Protein AF-A0A9W9KCI8-F1 (afdb_monomer)

Radius of gyration: 22.95 Å; Cα contacts (8 Å, |Δi|>4): 566; chains: 1; bounding box: 47×44×73 Å

Secondary structure (DSSP, 8-state):
-------GGGTTTTTPPP-EETTTB-SSSPPHHHHTT--TT-TT---EEEEHHHHHHHTT-GGGHHHHH-TTS-----EEEEPTT--HHHHHHHHHHTT-S-HHHHHHHHHHGGGSS---------TTSS---PPPTT--SS-EEEEHHHH-TT--S---SEEEEEEE---S-HHHHHHHHHHHHGGGGSS-EEEEEEEHHHHHHHHHH------SSGGGTTTSSSEEEBS-HHHHHTT--TTEEEEEEEPPSSS-EEE--HHHHHHHHHHHTT---TTHHHHS-TTGGG-SEEEEEEEEE-SSTTS-EEEEEEEEEEE-SHHHHHHHHHTEEEEEEE-

Structure (mmCIF, N/CA/C/O backbone):
data_AF-A0A9W9KCI8-F1
#
_entry.id   AF-A0A9W9KCI8-F1
#
loop_
_atom_site.group_PDB
_atom_site.id
_atom_site.type_symbol
_atom_site.label_atom_id
_atom_site.label_alt_id
_atom_site.label_comp_id
_atom_site.label_asym_id
_atom_site.label_entity_id
_atom_site.label_seq_id
_atom_site.pdbx_PDB_ins_code
_atom_site.Cartn_x
_atom_site.Cartn_y
_atom_site.Cartn_z
_atom_site.occupancy
_atom_site.B_iso_or_equiv
_atom_site.auth_seq_id
_atom_site.auth_comp_id
_atom_site.auth_asym_id
_atom_site.auth_atom_id
_atom_site.pdbx_PDB_model_num
ATOM 1 N N . MET A 1 1 ? -3.280 19.318 -47.330 1.00 38.56 1 MET A N 1
ATOM 2 C CA . MET A 1 1 ? -2.264 19.213 -46.267 1.00 38.56 1 MET A CA 1
ATOM 3 C C . MET A 1 1 ? -2.046 17.737 -46.051 1.00 38.56 1 MET A C 1
ATOM 5 O O . MET A 1 1 ? -3.003 17.072 -45.684 1.00 38.56 1 MET A O 1
ATOM 9 N N . GLU A 1 2 ? -0.870 17.222 -46.401 1.00 36.34 2 GLU A N 1
ATOM 10 C CA . GLU A 1 2 ? -0.494 15.850 -46.055 1.00 36.34 2 GLU A CA 1
ATOM 11 C C . GLU A 1 2 ? -0.510 15.727 -44.533 1.00 36.34 2 GLU A C 1
ATOM 13 O O . GLU A 1 2 ? 0.107 16.528 -43.831 1.00 36.34 2 GLU A O 1
ATOM 18 N N . GLU A 1 3 ? -1.281 14.775 -44.021 1.00 44.91 3 GLU A N 1
ATOM 19 C CA . GLU A 1 3 ? -1.259 14.435 -42.609 1.00 44.91 3 GLU A CA 1
ATOM 20 C C . GLU A 1 3 ? 0.138 13.877 -42.314 1.00 44.91 3 GLU A C 1
ATOM 22 O O . GLU A 1 3 ? 0.497 12.799 -42.787 1.00 44.91 3 GLU A O 1
ATOM 27 N N . GLN A 1 4 ? 0.972 14.656 -41.624 1.00 55.78 4 GLN A N 1
ATOM 28 C CA . GLN A 1 4 ? 2.347 14.268 -41.334 1.00 55.78 4 GLN A CA 1
ATOM 29 C C . GLN A 1 4 ? 2.317 12.974 -40.509 1.00 55.78 4 GLN A C 1
ATOM 31 O O . GLN A 1 4 ? 1.847 12.960 -39.367 1.00 55.78 4 GLN A O 1
ATOM 36 N N . TYR A 1 5 ? 2.749 11.870 -41.119 1.00 68.06 5 TYR A N 1
ATOM 37 C CA . TYR A 1 5 ? 2.737 10.552 -40.497 1.00 68.06 5 TYR A CA 1
ATOM 38 C C . TYR A 1 5 ? 3.638 10.580 -39.256 1.00 68.06 5 TYR A C 1
ATOM 40 O O . TYR A 1 5 ? 4.851 10.752 -39.366 1.00 68.06 5 TYR A O 1
ATOM 48 N N . ARG A 1 6 ? 3.050 10.460 -38.059 1.00 82.31 6 ARG A N 1
ATOM 49 C CA . ARG A 1 6 ? 3.813 10.482 -36.805 1.00 82.31 6 ARG A CA 1
ATOM 50 C C . ARG A 1 6 ? 4.477 9.136 -36.595 1.00 82.31 6 ARG A C 1
ATOM 52 O O . ARG A 1 6 ? 3.817 8.140 -36.314 1.00 82.31 6 ARG A O 1
ATOM 59 N N . SER A 1 7 ? 5.792 9.132 -36.736 1.00 85.00 7 SER A N 1
ATOM 60 C CA . SER A 1 7 ? 6.641 7.958 -36.586 1.00 85.00 7 SER A CA 1
ATOM 61 C C . SER A 1 7 ? 7.716 8.227 -35.531 1.00 85.00 7 SER A C 1
ATOM 63 O O . SER A 1 7 ? 8.167 9.371 -35.417 1.00 85.00 7 SER A O 1
ATOM 65 N N . PRO A 1 8 ? 8.193 7.196 -34.804 1.00 86.31 8 PRO A N 1
ATOM 66 C CA . PRO A 1 8 ? 9.365 7.305 -33.933 1.00 86.31 8 PRO A CA 1
ATOM 67 C C . PRO A 1 8 ? 10.577 7.971 -34.603 1.00 86.31 8 PRO A C 1
ATOM 69 O O . PRO A 1 8 ? 11.336 8.679 -33.951 1.00 86.31 8 PRO A O 1
ATOM 72 N N . THR A 1 9 ? 10.731 7.802 -35.918 1.00 87.06 9 THR A N 1
ATOM 73 C CA . THR A 1 9 ? 11.824 8.392 -36.706 1.00 87.06 9 THR A CA 1
ATOM 74 C C . THR A 1 9 ? 11.761 9.916 -36.821 1.00 87.06 9 THR A C 1
ATOM 76 O O . THR A 1 9 ? 12.783 10.533 -37.089 1.00 87.06 9 THR A O 1
ATOM 79 N N . ASN A 1 10 ? 10.592 10.535 -36.618 1.00 88.81 10 ASN A N 1
ATOM 80 C CA . ASN A 1 10 ? 10.395 11.982 -36.773 1.00 88.81 10 ASN A CA 1
ATOM 81 C C . ASN A 1 10 ? 10.377 12.746 -35.439 1.00 88.81 10 ASN A C 1
ATOM 83 O O . ASN A 1 10 ? 10.186 13.959 -35.432 1.00 88.81 10 ASN A O 1
ATOM 87 N N . LEU A 1 11 ? 10.580 12.061 -34.308 1.00 89.38 11 LEU A N 1
ATOM 88 C CA . LEU A 1 11 ? 10.540 12.678 -32.978 1.00 89.38 11 LEU A CA 1
ATOM 89 C C . LEU A 1 11 ? 11.564 13.803 -32.820 1.00 89.38 11 LEU A C 1
ATOM 91 O O . LEU A 1 11 ? 11.207 14.898 -32.392 1.00 89.38 11 LEU A O 1
ATOM 95 N N . GLN A 1 12 ? 12.814 13.553 -33.217 1.00 87.69 12 GLN A N 1
ATOM 96 C CA . GLN A 1 12 ? 13.894 14.535 -33.082 1.00 87.69 12 GLN A CA 1
ATOM 97 C C . GLN A 1 12 ? 13.637 15.785 -33.930 1.00 87.69 12 GLN A C 1
ATOM 99 O O . GLN A 1 12 ? 13.844 16.900 -33.457 1.00 87.69 12 GLN A O 1
ATOM 104 N N . GLU A 1 13 ? 13.131 15.613 -35.155 1.00 88.06 13 GLU A N 1
ATOM 105 C CA . GLU A 1 13 ? 12.745 16.724 -36.038 1.00 88.06 13 GLU A CA 1
ATOM 106 C C . GLU A 1 13 ? 11.601 17.554 -35.439 1.00 88.06 13 GLU A C 1
ATOM 108 O O . GLU A 1 13 ? 11.555 18.770 -35.612 1.00 88.06 13 GLU A O 1
ATOM 113 N N . ALA A 1 14 ? 10.701 16.907 -34.696 1.00 86.75 14 ALA A N 1
ATOM 114 C CA . ALA A 1 14 ? 9.595 17.543 -33.991 1.00 86.75 14 ALA A CA 1
ATOM 115 C C . ALA A 1 14 ? 9.985 18.138 -32.619 1.00 86.75 14 ALA A C 1
ATOM 117 O O . ALA A 1 14 ? 9.120 18.682 -31.933 1.00 86.75 14 ALA A O 1
ATOM 118 N N . GLY A 1 15 ? 11.260 18.058 -32.218 1.00 89.38 15 GLY A N 1
ATOM 119 C CA . GLY A 1 15 ? 11.760 18.592 -30.946 1.00 89.38 15 GLY A CA 1
ATOM 120 C C . GLY A 1 15 ? 11.532 17.686 -29.731 1.00 89.38 15 GLY A C 1
ATOM 121 O O . GLY A 1 15 ? 11.677 18.147 -28.601 1.00 89.38 15 GLY A O 1
ATOM 122 N N . TYR A 1 16 ? 11.190 16.416 -29.948 1.00 91.00 16 TYR A N 1
ATOM 123 C CA . TYR A 1 16 ? 10.976 15.422 -28.897 1.00 91.00 16 TYR A CA 1
ATOM 124 C C . TYR A 1 16 ? 12.172 14.483 -28.751 1.00 91.00 16 TYR A C 1
ATOM 126 O O . TYR A 1 16 ? 12.933 14.239 -29.693 1.00 91.00 16 TYR A O 1
ATOM 134 N N . ALA A 1 17 ? 12.328 13.932 -27.549 1.00 90.69 17 ALA A N 1
ATOM 135 C CA . ALA A 1 17 ? 13.344 12.931 -27.282 1.00 90.69 17 ALA A CA 1
ATOM 136 C C . ALA A 1 17 ? 13.054 11.640 -28.073 1.00 90.69 17 ALA A C 1
ATOM 138 O O . ALA A 1 17 ? 11.893 11.295 -28.311 1.00 90.69 17 ALA A O 1
ATOM 139 N N . PRO A 1 18 ? 14.087 10.894 -28.493 1.00 91.19 18 PRO A N 1
ATOM 140 C CA . PRO A 1 18 ? 13.859 9.615 -29.136 1.00 91.19 18 PRO A CA 1
ATOM 141 C C . PRO A 1 18 ? 13.244 8.591 -28.183 1.00 91.19 18 PRO A C 1
ATOM 143 O O . PRO A 1 18 ? 13.423 8.644 -26.966 1.00 91.19 18 PRO A O 1
ATOM 146 N N . VAL A 1 19 ? 12.576 7.611 -28.777 1.00 89.56 19 VAL A N 1
ATOM 147 C CA . VAL A 1 19 ? 11.989 6.454 -28.098 1.00 89.56 19 VAL A CA 1
ATOM 148 C C . VAL A 1 19 ? 12.666 5.184 -28.602 1.00 89.56 19 VAL A C 1
ATOM 150 O O . VAL A 1 19 ? 13.115 5.126 -29.748 1.00 89.56 19 VAL A O 1
ATOM 153 N N . TRP A 1 20 ? 12.717 4.151 -27.769 1.00 88.75 20 TRP A N 1
ATOM 154 C CA . TRP A 1 20 ? 13.071 2.807 -28.206 1.00 88.75 20 TRP A CA 1
ATOM 155 C C . TRP A 1 20 ? 11.813 2.079 -28.679 1.00 88.75 20 TRP A C 1
ATOM 157 O O . TRP A 1 20 ? 10.747 2.170 -28.062 1.00 88.75 20 TRP A O 1
ATOM 167 N N . THR A 1 21 ? 11.945 1.325 -29.768 1.00 84.38 21 THR A N 1
ATOM 168 C CA . THR A 1 21 ? 10.929 0.367 -30.221 1.00 84.38 21 THR A CA 1
ATOM 169 C C . THR A 1 21 ? 11.587 -0.966 -30.551 1.00 84.38 21 THR A C 1
ATOM 171 O O . THR A 1 21 ? 12.731 -0.994 -30.999 1.00 84.38 21 THR A O 1
ATOM 174 N N . SER A 1 22 ? 10.853 -2.065 -30.416 1.00 76.44 22 SER A N 1
ATOM 175 C CA . SER A 1 22 ? 11.295 -3.404 -30.848 1.00 76.44 22 SER A CA 1
ATOM 176 C C . SER A 1 22 ? 11.740 -3.456 -32.319 1.00 76.44 22 SER A C 1
ATOM 178 O O . SER A 1 22 ? 12.660 -4.194 -32.661 1.00 76.44 22 SER A O 1
ATOM 180 N N . ARG A 1 23 ? 11.081 -2.683 -33.196 1.00 78.06 23 ARG A N 1
ATOM 181 C CA . ARG A 1 23 ? 11.276 -2.726 -34.653 1.00 78.06 23 ARG A CA 1
ATOM 182 C C . ARG A 1 23 ? 12.437 -1.866 -35.125 1.00 78.06 23 ARG A C 1
ATOM 184 O O . ARG A 1 23 ? 13.134 -2.248 -36.058 1.00 78.06 23 ARG A O 1
ATOM 191 N N . LEU A 1 24 ? 12.597 -0.683 -34.535 1.00 82.75 24 LEU A N 1
ATOM 192 C CA . LEU A 1 24 ? 13.573 0.316 -34.981 1.00 82.75 24 LEU A CA 1
ATOM 193 C C . LEU A 1 24 ? 14.767 0.443 -34.028 1.00 82.75 24 LEU A C 1
ATOM 195 O O . LEU A 1 24 ? 15.748 1.097 -34.369 1.00 82.75 24 LEU A O 1
ATOM 199 N N . GLY A 1 25 ? 14.693 -0.168 -32.843 1.00 84.75 25 GLY A N 1
ATOM 200 C CA . GLY A 1 25 ? 15.638 0.067 -31.759 1.00 84.75 25 GLY A CA 1
ATOM 201 C C . GLY A 1 25 ? 15.532 1.489 -31.205 1.00 84.75 25 GLY A C 1
ATOM 202 O O . GLY A 1 25 ? 14.511 2.163 -31.369 1.00 84.75 25 GLY A O 1
ATOM 203 N N . TYR A 1 26 ? 16.596 1.932 -30.534 1.00 86.88 26 TYR A N 1
ATOM 204 C CA . TYR A 1 26 ? 16.812 3.335 -30.180 1.00 86.88 26 TYR A CA 1
ATOM 205 C C . TYR A 1 26 ? 17.792 3.951 -31.183 1.00 86.88 26 TYR A C 1
ATOM 207 O O . TYR A 1 26 ? 18.770 3.287 -31.544 1.00 86.88 26 TYR A O 1
ATOM 215 N N . PRO A 1 27 ? 17.594 5.199 -31.630 1.00 84.19 27 PRO A N 1
ATOM 216 C CA . PRO A 1 27 ? 18.579 5.859 -32.472 1.00 84.19 27 PRO A CA 1
ATOM 217 C C . PRO A 1 27 ? 19.807 6.256 -31.637 1.00 84.19 27 PRO A C 1
ATOM 219 O O . PRO A 1 27 ? 19.768 7.210 -30.863 1.00 84.19 27 PRO A O 1
ATOM 222 N N . GLY A 1 28 ? 20.910 5.528 -31.820 1.00 85.25 28 GLY A N 1
ATOM 223 C CA . GLY A 1 28 ? 22.183 5.779 -31.138 1.00 85.25 28 GLY A CA 1
ATOM 224 C C . GLY A 1 28 ? 22.385 4.923 -29.886 1.00 85.25 28 GLY A C 1
ATOM 225 O O . GLY A 1 28 ? 21.889 3.801 -29.798 1.00 85.25 28 GLY A O 1
ATOM 226 N N . GLU A 1 29 ? 23.163 5.439 -28.934 1.00 85.88 29 GLU A N 1
ATOM 227 C CA . GLU A 1 29 ? 23.395 4.774 -27.649 1.00 85.88 29 GLU A CA 1
ATOM 228 C C . GLU A 1 29 ? 22.123 4.830 -26.798 1.00 85.88 29 GLU A C 1
ATOM 230 O O . GLU A 1 29 ? 21.542 5.900 -26.630 1.00 85.88 29 GLU A O 1
ATOM 235 N N . ILE A 1 30 ? 21.683 3.674 -26.290 1.00 84.25 30 ILE A N 1
ATOM 236 C CA . ILE A 1 30 ? 20.478 3.567 -25.464 1.00 84.25 30 ILE A CA 1
ATOM 237 C C . ILE A 1 30 ? 20.768 4.202 -24.095 1.00 84.25 30 ILE A C 1
ATOM 239 O O . ILE A 1 30 ? 21.631 3.695 -23.374 1.00 84.25 30 ILE A O 1
ATOM 243 N N . PRO A 1 31 ? 20.038 5.257 -23.698 1.00 84.69 31 PRO A N 1
ATOM 244 C CA . PRO A 1 31 ? 20.159 5.846 -22.372 1.00 84.69 31 PRO A CA 1
ATOM 245 C C . PRO A 1 31 ? 19.829 4.834 -21.268 1.00 84.69 31 PRO A C 1
ATOM 247 O O . PRO A 1 31 ? 18.929 4.013 -21.435 1.00 84.69 31 PRO A O 1
ATOM 250 N N . GLU A 1 32 ? 20.518 4.895 -20.123 1.00 77.50 32 GLU A N 1
ATOM 251 C CA . GLU A 1 32 ? 20.321 3.952 -19.003 1.00 77.50 32 GLU A CA 1
ATOM 252 C C . GLU A 1 32 ? 18.862 3.871 -18.518 1.00 77.50 32 GLU A C 1
ATOM 254 O O . GLU A 1 32 ? 18.370 2.793 -18.182 1.00 77.50 32 GLU A O 1
ATOM 259 N N . ASP A 1 33 ? 18.159 5.004 -18.507 1.00 72.12 33 ASP A N 1
ATOM 260 C CA . ASP A 1 33 ? 16.758 5.119 -18.098 1.00 72.12 33 ASP A CA 1
ATOM 261 C C . ASP A 1 33 ? 15.793 4.457 -19.083 1.00 72.12 33 ASP A C 1
ATOM 263 O O . ASP A 1 33 ? 14.733 4.016 -18.664 1.00 72.12 33 ASP A O 1
ATOM 267 N N . ILE A 1 34 ? 16.162 4.323 -20.357 1.00 79.75 34 ILE A N 1
ATOM 268 C CA . ILE A 1 34 ? 15.425 3.546 -21.362 1.00 79.75 34 ILE A CA 1
ATOM 269 C C . ILE A 1 34 ? 15.879 2.082 -21.344 1.00 79.75 34 ILE A C 1
ATOM 271 O O . ILE A 1 34 ? 15.047 1.177 -21.425 1.00 79.75 34 ILE A O 1
ATOM 2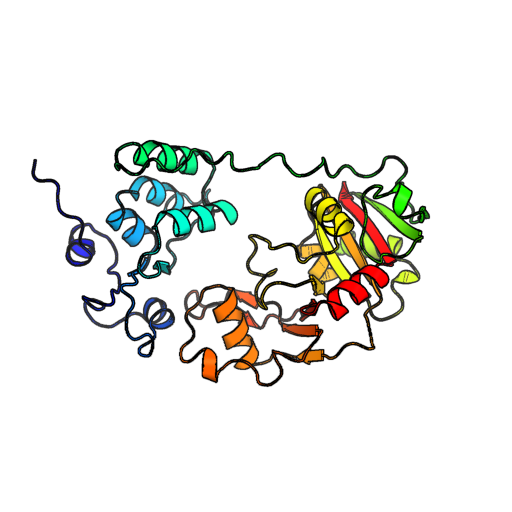75 N N . ALA A 1 35 ? 17.179 1.834 -21.166 1.00 78.81 35 ALA A N 1
ATOM 276 C CA . ALA A 1 35 ? 17.758 0.497 -21.056 1.00 78.81 35 ALA A CA 1
ATOM 277 C C . ALA A 1 35 ? 17.115 -0.313 -19.921 1.00 78.81 35 ALA A C 1
ATOM 279 O O . ALA A 1 35 ? 16.843 -1.498 -20.094 1.00 78.81 35 ALA A O 1
ATOM 280 N N . GLY A 1 36 ? 16.787 0.333 -18.795 1.00 71.19 36 GLY A N 1
ATOM 281 C CA . GLY A 1 36 ? 16.099 -0.295 -17.663 1.00 71.19 36 GLY A CA 1
ATOM 282 C C . GLY A 1 36 ? 14.704 -0.859 -17.975 1.00 71.19 36 GLY A C 1
ATOM 283 O O . GLY A 1 36 ? 14.200 -1.673 -17.199 1.00 71.19 36 GLY A O 1
ATOM 284 N N . PHE A 1 37 ? 14.101 -0.465 -19.102 1.00 71.56 37 PHE A N 1
ATOM 285 C CA . PHE A 1 37 ? 12.811 -0.953 -19.603 1.00 71.56 37 PHE A CA 1
ATOM 286 C C . PHE A 1 37 ? 12.953 -1.845 -20.844 1.00 71.56 37 PHE A C 1
ATOM 288 O O . PHE A 1 37 ? 11.955 -2.168 -21.482 1.00 71.56 37 PHE A O 1
ATOM 295 N N . ILE A 1 38 ? 14.165 -2.233 -21.237 1.00 75.88 38 ILE A N 1
ATOM 296 C CA . ILE A 1 38 ? 14.390 -3.118 -22.382 1.00 75.88 38 ILE A CA 1
ATOM 297 C C . ILE A 1 38 ? 14.846 -4.471 -21.851 1.00 75.88 38 ILE A C 1
ATOM 299 O O . ILE A 1 38 ? 15.807 -4.554 -21.094 1.00 75.88 38 ILE A O 1
ATOM 303 N N . CYS A 1 39 ? 14.173 -5.546 -22.269 1.00 66.31 39 CYS A N 1
ATOM 304 C CA . CYS A 1 39 ? 14.629 -6.903 -22.004 1.00 66.31 39 CYS A CA 1
ATOM 305 C C . CYS A 1 39 ? 14.848 -7.653 -23.317 1.00 66.31 39 CYS A C 1
ATOM 307 O O . CYS A 1 39 ? 13.883 -7.804 -24.069 1.00 66.31 39 CYS A O 1
ATOM 309 N N . PRO A 1 40 ? 16.067 -8.160 -23.566 1.00 60.97 40 PRO A N 1
ATOM 310 C CA . PRO A 1 40 ? 16.376 -8.955 -24.752 1.00 60.97 40 PRO A CA 1
ATOM 311 C C . PRO A 1 40 ? 15.549 -10.244 -24.857 1.00 60.97 40 PRO A C 1
ATOM 313 O O . PRO A 1 40 ? 15.235 -10.671 -25.963 1.00 60.97 40 PRO A O 1
ATOM 316 N N . ASP A 1 41 ? 15.171 -10.833 -23.718 1.00 57.00 41 ASP A N 1
ATOM 317 C CA . ASP A 1 41 ? 14.550 -12.166 -23.649 1.00 57.00 41 ASP A CA 1
ATOM 318 C C . ASP A 1 41 ? 13.044 -12.171 -23.954 1.00 57.00 41 ASP A C 1
ATOM 320 O O . ASP A 1 41 ? 12.428 -13.232 -24.059 1.00 57.00 41 ASP A O 1
ATOM 324 N N . VAL A 1 42 ? 12.420 -10.996 -24.102 1.00 56.22 42 VAL A N 1
ATOM 325 C CA . VAL A 1 42 ? 11.015 -10.898 -24.519 1.00 56.22 42 VAL A CA 1
ATOM 326 C C . VAL A 1 42 ? 10.971 -11.008 -26.040 1.00 56.22 42 VAL A C 1
ATOM 328 O O . VAL A 1 42 ? 10.754 -10.034 -26.762 1.00 56.22 42 VAL A O 1
ATOM 331 N N . GLU A 1 43 ? 11.211 -12.219 -26.541 1.00 51.38 43 GLU A N 1
ATOM 332 C CA . GLU A 1 43 ? 10.934 -12.553 -27.930 1.00 51.38 43 GLU A CA 1
ATOM 333 C C . GLU A 1 43 ? 9.440 -12.306 -28.193 1.00 51.38 43 GLU A C 1
ATOM 335 O O . GLU A 1 43 ? 8.589 -13.045 -27.700 1.00 51.38 43 GLU A O 1
ATOM 340 N N . LYS A 1 44 ? 9.143 -11.309 -29.040 1.00 52.06 44 LYS A N 1
ATOM 341 C CA . LYS A 1 44 ? 7.830 -11.024 -29.664 1.00 52.06 44 LYS A CA 1
ATOM 342 C C . LYS A 1 44 ? 6.888 -10.094 -28.890 1.00 52.06 44 LYS A C 1
ATOM 344 O O . LYS A 1 44 ? 5.753 -10.459 -28.597 1.00 52.06 44 LYS A O 1
ATOM 349 N N . GLY A 1 45 ? 7.316 -8.854 -28.666 1.00 54.09 45 GLY A N 1
ATOM 350 C CA . GLY A 1 45 ? 6.370 -7.761 -28.438 1.00 54.09 45 GLY A CA 1
ATOM 351 C C . GLY A 1 45 ? 6.830 -6.453 -29.075 1.00 54.09 45 GLY A C 1
ATOM 352 O O . GLY A 1 45 ? 7.934 -5.994 -28.789 1.00 54.09 45 GLY A O 1
ATOM 353 N N . ASP A 1 46 ? 5.984 -5.825 -29.890 1.00 56.91 46 ASP A N 1
ATOM 354 C CA . ASP A 1 46 ? 6.132 -4.437 -30.327 1.00 56.91 46 ASP A CA 1
ATOM 355 C C . ASP A 1 46 ? 5.773 -3.421 -29.234 1.00 56.91 46 ASP A C 1
ATOM 357 O O . ASP A 1 46 ? 4.738 -2.764 -29.278 1.00 56.91 46 ASP A O 1
ATOM 361 N N . TYR A 1 47 ? 6.642 -3.275 -28.231 1.00 74.88 47 TYR A N 1
ATOM 362 C CA . TYR A 1 47 ? 6.466 -2.271 -27.177 1.00 74.88 47 TYR A CA 1
ATOM 363 C C . TYR A 1 47 ? 7.261 -0.982 -27.451 1.00 74.88 47 TYR A C 1
ATOM 365 O O . TYR A 1 47 ? 8.331 -0.991 -28.066 1.00 74.88 47 TYR A O 1
ATOM 373 N N . LEU A 1 48 ? 6.704 0.141 -26.992 1.00 83.75 48 LEU A N 1
ATOM 374 C CA . LEU A 1 48 ? 7.260 1.492 -27.118 1.00 83.75 48 LEU A CA 1
ATOM 375 C C . LEU A 1 48 ? 7.788 1.942 -25.754 1.00 83.75 48 LEU A C 1
ATOM 377 O O . LEU A 1 48 ? 7.051 1.867 -24.771 1.00 83.75 48 LEU A O 1
ATOM 381 N N . VAL A 1 49 ? 9.028 2.428 -25.695 1.00 86.56 49 VAL A N 1
ATOM 382 C CA . VAL A 1 49 ? 9.648 2.942 -24.463 1.00 86.56 49 VAL A CA 1
ATOM 383 C C . VAL A 1 49 ? 10.207 4.336 -24.702 1.00 86.56 49 VAL A C 1
ATOM 385 O O . VAL A 1 49 ? 11.026 4.529 -25.597 1.00 86.56 49 VAL A O 1
ATOM 388 N N . GLY A 1 50 ? 9.830 5.302 -23.875 1.00 88.44 50 GLY A N 1
ATOM 389 C CA . GLY A 1 50 ? 10.476 6.610 -23.868 1.00 88.44 50 GLY A CA 1
ATOM 390 C C . GLY A 1 50 ? 9.731 7.643 -23.031 1.00 88.44 50 GLY A C 1
ATOM 391 O O . GLY A 1 50 ? 8.777 7.287 -22.338 1.00 88.44 50 GLY A O 1
ATOM 392 N N . PRO A 1 51 ? 10.168 8.911 -23.063 1.00 90.19 51 PRO A N 1
ATOM 393 C CA . PRO A 1 51 ? 9.563 9.977 -22.268 1.00 90.19 51 PRO A CA 1
ATOM 394 C C . PRO A 1 51 ? 8.088 10.197 -22.615 1.00 90.19 51 PRO A C 1
ATOM 396 O O . PRO A 1 51 ? 7.699 10.102 -23.787 1.00 90.19 51 PRO A O 1
ATOM 399 N N . LEU A 1 52 ? 7.271 10.519 -21.608 1.00 89.94 52 LEU A N 1
ATOM 400 C CA . LEU A 1 52 ? 5.839 10.786 -21.771 1.00 89.94 52 LEU A CA 1
ATOM 401 C C . LEU A 1 52 ? 5.554 11.814 -22.863 1.00 89.94 52 LEU A C 1
ATOM 403 O O . LEU A 1 52 ? 4.663 11.591 -23.680 1.00 89.94 52 LEU A O 1
ATOM 407 N N . SER A 1 53 ? 6.334 12.891 -22.932 1.00 91.44 53 SER A N 1
ATOM 408 C CA . SER A 1 53 ? 6.175 13.944 -23.938 1.00 91.44 53 SER A CA 1
ATOM 409 C C . SER A 1 53 ? 6.248 13.409 -25.371 1.00 91.44 53 SER A C 1
ATOM 411 O O . SER A 1 53 ? 5.453 13.775 -26.243 1.00 91.44 53 SER A O 1
ATOM 413 N N . SER A 1 54 ? 7.174 12.478 -25.593 1.00 91.88 54 SER A N 1
ATOM 414 C CA . SER A 1 54 ? 7.443 11.841 -26.882 1.00 91.88 54 SER A CA 1
ATOM 415 C C . SER A 1 54 ? 6.360 10.815 -27.220 1.00 91.88 54 SER A C 1
ATOM 417 O O . SER A 1 54 ? 5.898 10.732 -28.360 1.00 91.88 54 SER A O 1
ATOM 419 N N . ILE A 1 55 ? 5.879 10.081 -26.212 1.00 89.69 55 ILE A N 1
ATOM 420 C CA . ILE A 1 55 ? 4.742 9.163 -26.340 1.00 89.69 55 ILE A CA 1
ATOM 421 C C . ILE A 1 55 ? 3.454 9.929 -26.675 1.00 89.69 55 ILE A C 1
ATOM 423 O O . ILE A 1 55 ? 2.752 9.554 -27.615 1.00 89.69 55 ILE A O 1
ATOM 427 N N . PHE A 1 56 ? 3.144 11.013 -25.961 1.00 89.56 56 PHE A N 1
ATOM 428 C CA . PHE A 1 56 ? 1.963 11.837 -26.218 1.00 89.56 56 PHE A CA 1
ATOM 429 C C . PHE A 1 56 ? 1.997 12.447 -27.616 1.00 89.56 56 PHE A C 1
ATOM 431 O O . PHE A 1 56 ? 0.978 12.434 -28.310 1.00 89.56 56 PHE A O 1
ATOM 438 N N . TRP A 1 57 ? 3.168 12.878 -28.090 1.00 89.56 57 TRP A N 1
ATOM 439 C CA . TRP A 1 57 ? 3.321 13.305 -29.477 1.00 89.56 57 TRP A CA 1
ATOM 440 C C . TRP A 1 57 ? 3.031 12.177 -30.470 1.00 89.56 57 TRP A C 1
ATOM 442 O O . TRP A 1 57 ? 2.219 12.357 -31.377 1.00 89.56 57 TRP A O 1
ATOM 452 N N . LEU A 1 58 ? 3.595 10.981 -30.285 1.00 87.19 58 LEU A N 1
ATOM 453 C CA . LEU A 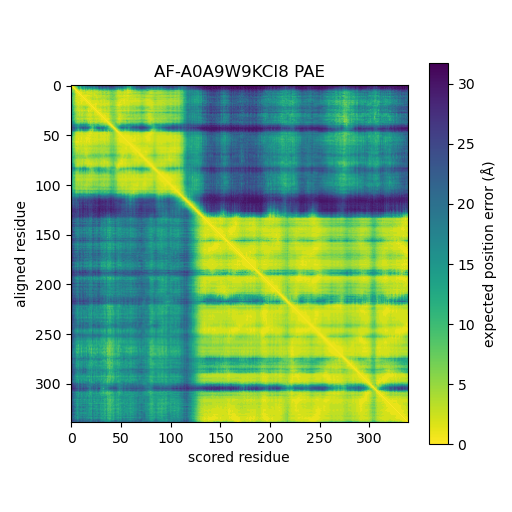1 58 ? 3.305 9.842 -31.170 1.00 87.19 58 LEU A CA 1
ATOM 454 C C . LEU A 1 58 ? 1.814 9.477 -31.201 1.00 87.19 58 LEU A C 1
ATOM 456 O O . LEU A 1 58 ? 1.321 8.993 -32.219 1.00 87.19 58 LEU A O 1
ATOM 460 N N . LYS A 1 59 ? 1.089 9.725 -30.106 1.00 84.94 59 LYS A N 1
ATOM 461 C CA . LYS A 1 59 ? -0.334 9.393 -29.953 1.00 84.94 59 LYS A CA 1
ATOM 462 C C . LYS A 1 59 ? -1.299 10.543 -30.248 1.00 84.94 59 LYS A C 1
ATOM 464 O O . LYS A 1 59 ? -2.493 10.377 -30.029 1.00 84.94 59 LYS A O 1
ATOM 469 N N . LYS A 1 60 ? -0.823 11.672 -30.788 1.00 84.75 60 LYS A N 1
ATOM 470 C CA . LYS A 1 60 ? -1.664 12.854 -31.083 1.00 84.75 60 LYS A CA 1
ATOM 471 C C . LYS A 1 60 ? -2.351 13.448 -29.843 1.00 84.75 60 LYS A C 1
ATOM 473 O O . LYS A 1 60 ? -3.472 13.942 -29.922 1.00 84.75 60 LYS A O 1
ATOM 478 N N . ALA A 1 61 ? -1.664 13.403 -28.702 1.00 84.69 61 ALA A N 1
ATOM 479 C CA . ALA A 1 61 ? -2.151 13.844 -27.398 1.00 84.69 61 ALA A CA 1
ATOM 480 C C . ALA A 1 61 ? -1.269 14.935 -26.751 1.00 84.69 61 ALA A C 1
ATOM 482 O O . ALA A 1 61 ? -1.185 15.020 -25.530 1.00 84.69 61 ALA A O 1
ATOM 483 N N . GLU A 1 62 ? -0.618 15.802 -27.534 1.00 87.94 62 GLU A N 1
ATOM 484 C CA . GLU A 1 62 ? 0.336 16.814 -27.031 1.00 87.94 62 GLU A CA 1
ATOM 485 C C . GLU A 1 62 ? -0.266 17.817 -26.052 1.00 87.94 62 GLU A C 1
ATOM 487 O O . GLU A 1 62 ? 0.465 18.450 -25.300 1.00 87.94 62 GLU A O 1
ATOM 492 N N . PHE A 1 63 ? -1.588 17.972 -26.025 1.00 86.12 63 PHE A N 1
ATOM 493 C CA . PHE A 1 63 ? -2.240 18.797 -25.010 1.00 86.12 63 PHE A CA 1
ATOM 494 C C . PHE A 1 63 ? -1.976 18.284 -23.582 1.00 86.12 63 PHE A C 1
ATOM 496 O O . PHE A 1 63 ? -2.133 19.040 -22.629 1.00 86.12 63 PHE A O 1
ATOM 503 N N . LEU A 1 64 ? -1.564 17.021 -23.415 1.00 88.81 64 LEU A N 1
ATOM 504 C CA . LEU A 1 64 ? -1.088 16.486 -22.139 1.00 88.81 64 LEU A CA 1
ATOM 505 C C . LEU A 1 64 ? 0.329 16.949 -21.786 1.00 88.81 64 LEU A C 1
ATOM 507 O O . LEU A 1 64 ? 0.671 16.959 -20.609 1.00 88.81 64 LEU A O 1
ATOM 511 N N . ASN A 1 65 ? 1.126 17.419 -22.750 1.00 89.38 65 ASN A N 1
ATOM 512 C CA . ASN A 1 65 ? 2.440 18.009 -22.469 1.00 89.38 65 ASN A CA 1
ATOM 513 C C . ASN A 1 65 ? 2.313 19.300 -21.647 1.00 89.38 65 ASN A C 1
ATOM 515 O O . ASN A 1 65 ? 3.237 19.653 -20.923 1.00 89.38 65 ASN A O 1
ATOM 519 N N . GLU A 1 66 ? 1.158 19.975 -21.682 1.00 88.31 66 GLU A N 1
ATOM 520 C CA . GLU A 1 66 ? 0.866 21.102 -20.785 1.00 88.31 66 GLU A CA 1
ATOM 521 C C . GLU A 1 66 ? 0.977 20.696 -19.308 1.00 88.31 66 GLU A C 1
ATOM 523 O O . GLU A 1 66 ? 1.479 21.471 -18.499 1.00 88.31 66 GLU A O 1
ATOM 528 N N . LEU A 1 67 ? 0.559 19.470 -18.964 1.00 88.81 67 LEU A N 1
ATOM 529 C CA . LEU A 1 67 ? 0.635 18.938 -17.600 1.00 88.81 67 LEU A CA 1
ATOM 530 C C . LEU A 1 67 ? 2.069 18.647 -17.161 1.00 88.81 67 LEU A C 1
ATOM 532 O O . LEU A 1 67 ? 2.341 18.669 -15.969 1.00 88.81 67 LEU A O 1
ATOM 536 N N . ILE A 1 68 ? 2.956 18.365 -18.118 1.00 90.00 68 ILE A N 1
ATOM 537 C CA . ILE A 1 68 ? 4.380 18.121 -17.872 1.00 90.00 68 ILE A CA 1
ATOM 538 C C . ILE A 1 68 ? 5.115 19.442 -17.619 1.00 90.00 68 ILE A C 1
ATOM 540 O O . ILE A 1 68 ? 6.003 19.526 -16.775 1.00 90.00 68 ILE A O 1
ATOM 544 N N . VAL A 1 69 ? 4.770 20.484 -18.379 1.00 87.81 69 VAL A N 1
ATOM 545 C CA . VAL A 1 69 ? 5.460 21.781 -18.324 1.00 87.81 69 VAL A CA 1
ATOM 546 C C . VAL A 1 69 ? 4.965 22.648 -17.163 1.00 87.81 69 VAL A C 1
ATOM 548 O O . VAL A 1 69 ? 5.730 23.456 -16.635 1.00 87.81 69 VAL A O 1
ATOM 551 N N . ASP A 1 70 ? 3.696 22.521 -16.771 1.00 85.38 70 ASP A N 1
ATOM 552 C CA . ASP A 1 70 ? 3.103 23.318 -15.698 1.00 85.38 70 ASP A CA 1
ATOM 553 C C . ASP A 1 70 ? 3.480 22.762 -14.307 1.00 85.38 70 ASP A C 1
ATOM 555 O O . ASP A 1 70 ? 2.951 21.724 -13.902 1.00 85.38 70 ASP A O 1
ATOM 559 N N . PRO A 1 71 ? 4.299 23.482 -13.513 1.00 82.25 71 PRO A N 1
ATOM 560 C CA . PRO A 1 71 ? 4.763 23.013 -12.205 1.00 82.25 71 PRO A CA 1
ATOM 561 C C . PRO A 1 71 ? 3.650 22.914 -11.150 1.00 82.25 71 PRO A C 1
ATOM 563 O O . PRO A 1 71 ? 3.897 22.447 -10.039 1.00 82.25 71 PRO A O 1
ATOM 566 N N . SER A 1 72 ? 2.433 23.391 -11.442 1.00 82.06 72 SER A N 1
ATOM 567 C CA . SER A 1 72 ? 1.270 23.187 -10.572 1.00 82.06 72 SER A CA 1
ATOM 568 C C . SER A 1 72 ? 0.672 21.779 -10.677 1.00 82.06 72 SER A C 1
ATOM 570 O O . SER A 1 72 ? -0.125 21.392 -9.816 1.00 82.06 72 SER A O 1
ATOM 572 N N . HIS A 1 73 ? 1.064 21.005 -11.692 1.00 81.25 73 HIS A N 1
ATOM 573 C CA . HIS A 1 73 ? 0.676 19.610 -11.870 1.00 81.25 73 HIS A CA 1
ATOM 574 C C . HIS A 1 73 ? 1.799 18.667 -11.409 1.00 81.25 73 HIS A C 1
ATOM 576 O O . HIS A 1 73 ? 2.958 19.050 -11.299 1.00 81.25 73 HIS A O 1
ATOM 582 N N . LYS A 1 74 ? 1.435 17.420 -11.085 1.00 79.06 74 LYS A N 1
ATOM 583 C CA . LYS A 1 74 ? 2.367 16.399 -10.570 1.00 79.06 74 LYS A CA 1
ATOM 584 C C . LYS A 1 74 ? 3.082 15.606 -11.669 1.00 79.06 74 LYS A C 1
ATOM 586 O O . LYS A 1 74 ? 3.898 14.750 -11.349 1.00 79.06 74 LYS A O 1
ATOM 591 N N . LEU A 1 75 ? 2.690 15.789 -12.929 1.00 85.62 75 LEU A N 1
ATOM 592 C CA . LEU A 1 75 ? 3.167 14.958 -14.025 1.00 85.62 75 LEU A CA 1
ATOM 593 C C . LEU A 1 75 ? 4.566 15.421 -14.444 1.00 85.62 75 LEU A C 1
ATOM 595 O O . LEU A 1 75 ? 4.747 16.569 -14.824 1.00 85.62 75 LEU A O 1
ATOM 599 N N . GLU A 1 76 ? 5.540 14.521 -14.395 1.00 86.50 76 GLU A N 1
ATOM 600 C CA . GLU A 1 76 ? 6.911 14.770 -14.850 1.00 86.50 76 GLU A CA 1
ATOM 601 C C . GLU A 1 76 ? 7.184 14.009 -16.152 1.00 86.50 76 GLU A C 1
ATOM 603 O O . GLU A 1 76 ? 6.565 12.969 -16.397 1.00 86.50 76 GLU A O 1
ATOM 608 N N . ASP A 1 77 ? 8.130 14.483 -16.974 1.00 87.50 77 ASP A N 1
ATOM 609 C CA . ASP A 1 77 ? 8.498 13.836 -18.247 1.00 87.50 77 ASP A CA 1
ATOM 610 C C . ASP A 1 77 ? 9.342 12.570 -18.034 1.00 87.50 77 ASP A C 1
ATOM 612 O O . ASP A 1 77 ? 10.532 12.498 -18.340 1.00 87.50 77 ASP A O 1
ATOM 616 N N . THR A 1 78 ? 8.721 11.572 -17.426 1.00 85.19 78 THR A N 1
ATOM 617 C CA . THR A 1 78 ? 9.342 10.309 -17.037 1.00 85.19 78 THR A CA 1
ATOM 618 C C . THR A 1 78 ? 9.267 9.290 -18.171 1.00 85.19 78 THR A C 1
ATOM 620 O O . THR A 1 78 ? 8.383 9.343 -19.030 1.00 85.19 78 THR A O 1
ATOM 623 N N . VAL A 1 79 ? 10.220 8.355 -18.202 1.00 83.56 79 VAL A N 1
ATOM 624 C CA . VAL A 1 79 ? 10.224 7.264 -19.184 1.00 83.56 79 VAL A CA 1
ATOM 625 C C . VAL A 1 79 ? 9.118 6.271 -18.841 1.00 83.56 79 VAL A C 1
ATOM 627 O O . VAL A 1 79 ? 9.073 5.739 -17.734 1.00 83.56 79 VAL A O 1
ATOM 630 N N . TYR A 1 80 ? 8.251 6.001 -19.813 1.00 80.56 80 TYR A N 1
ATOM 631 C CA . TYR A 1 80 ? 7.183 5.015 -19.715 1.00 80.56 80 TYR A CA 1
ATOM 632 C C . TYR A 1 80 ? 7.308 3.952 -20.799 1.00 80.56 80 TYR A C 1
ATOM 634 O O . TYR A 1 80 ? 7.828 4.190 -21.892 1.00 80.56 80 TYR A O 1
ATOM 642 N N . ARG A 1 81 ? 6.771 2.769 -20.495 1.00 78.38 81 ARG A N 1
ATOM 643 C CA . ARG A 1 81 ? 6.628 1.658 -21.433 1.00 78.38 81 ARG A CA 1
ATOM 644 C C . ARG A 1 81 ? 5.155 1.430 -21.749 1.00 78.38 81 ARG A C 1
ATOM 646 O O . ARG A 1 81 ? 4.352 1.238 -20.842 1.00 78.38 81 ARG A O 1
ATOM 653 N N . ILE A 1 82 ? 4.824 1.372 -23.035 1.00 77.31 82 ILE A N 1
ATOM 654 C CA . ILE A 1 82 ? 3.527 0.890 -23.521 1.00 77.31 82 ILE A CA 1
ATOM 655 C C . ILE A 1 82 ? 3.728 -0.539 -24.046 1.00 77.31 82 ILE A C 1
ATOM 657 O O . ILE A 1 82 ? 4.498 -0.706 -24.997 1.00 77.31 82 ILE A O 1
ATOM 661 N N . PRO A 1 83 ? 3.086 -1.561 -23.443 1.00 68.12 83 PRO A N 1
ATOM 662 C CA . PRO A 1 83 ? 3.148 -2.942 -23.918 1.00 68.12 83 PRO A CA 1
ATOM 663 C C . PRO A 1 83 ? 2.659 -3.095 -25.363 1.00 68.12 83 PRO A C 1
ATOM 665 O O . PRO A 1 83 ? 1.852 -2.297 -25.839 1.00 68.12 83 PRO A O 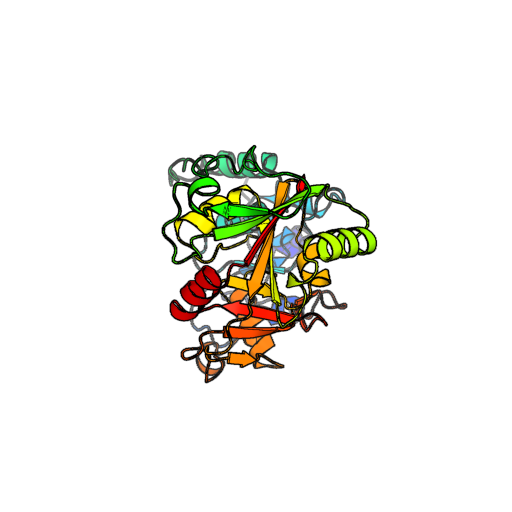1
ATOM 668 N N . ASP A 1 84 ? 3.102 -4.159 -26.035 1.00 66.31 84 ASP A N 1
ATOM 669 C CA . ASP A 1 84 ? 2.614 -4.506 -27.373 1.00 66.31 84 ASP A CA 1
ATOM 670 C C . ASP A 1 84 ? 1.102 -4.757 -27.376 1.00 66.31 84 ASP A C 1
ATOM 672 O O . ASP A 1 84 ? 0.568 -5.382 -26.458 1.00 66.31 84 ASP A O 1
ATOM 676 N N . GLY A 1 85 ? 0.409 -4.220 -28.382 1.00 58.59 85 GLY A N 1
ATOM 677 C CA . GLY A 1 85 ? -1.052 -4.237 -28.484 1.00 58.59 85 GLY A CA 1
ATOM 678 C C . GLY A 1 85 ? -1.783 -3.468 -27.375 1.00 58.59 85 GLY A C 1
ATOM 679 O O . GLY A 1 85 ? -3.009 -3.379 -27.409 1.00 58.59 85 GLY A O 1
ATOM 680 N N . GLY A 1 86 ? -1.062 -2.894 -26.405 1.00 63.28 86 GLY A N 1
ATOM 681 C CA . GLY A 1 86 ? -1.633 -2.120 -25.314 1.00 63.28 86 GLY A CA 1
ATOM 682 C C . GLY A 1 86 ? -2.223 -0.810 -25.839 1.00 63.28 86 GLY A C 1
ATOM 683 O O . GLY A 1 86 ? -1.509 -0.036 -26.493 1.00 63.28 86 GLY A O 1
ATOM 684 N N . PRO A 1 87 ? -3.505 -0.508 -25.569 1.00 69.06 87 PRO A N 1
ATOM 685 C CA . PRO A 1 87 ? -4.057 0.782 -25.937 1.00 69.06 87 PRO A CA 1
ATOM 686 C C . PRO A 1 87 ? -3.300 1.860 -25.159 1.00 69.06 87 PRO A C 1
ATOM 688 O O . PRO A 1 87 ? -3.152 1.777 -23.943 1.00 69.06 87 PRO A O 1
ATOM 691 N N . TRP A 1 88 ? -2.832 2.909 -25.840 1.00 73.06 88 TRP A N 1
ATOM 692 C CA . TRP A 1 88 ? -2.156 4.024 -25.161 1.00 73.06 88 TRP A CA 1
ATOM 693 C C . TRP A 1 88 ? -3.062 4.707 -24.126 1.00 73.06 88 TRP A C 1
ATOM 695 O O . TRP A 1 88 ? -2.571 5.363 -23.217 1.00 73.06 88 TRP A O 1
ATOM 705 N N . PHE A 1 89 ? -4.377 4.510 -24.234 1.00 73.81 89 PHE A N 1
ATOM 706 C CA . PHE A 1 89 ? -5.346 4.934 -23.236 1.00 73.81 89 PHE A CA 1
ATOM 707 C C . PHE A 1 89 ? -5.082 4.326 -21.849 1.00 73.81 89 PHE A C 1
ATOM 709 O O . PHE A 1 89 ? -5.263 5.026 -20.863 1.00 73.81 89 PHE A O 1
ATOM 716 N N . TRP A 1 90 ? -4.546 3.102 -21.748 1.00 73.81 90 TRP A N 1
ATOM 717 C CA . TRP A 1 90 ? -4.162 2.517 -20.454 1.00 73.81 90 TRP A CA 1
ATOM 718 C C . TRP A 1 90 ? -3.079 3.317 -19.735 1.00 73.81 90 TRP A C 1
ATOM 720 O O . TRP A 1 90 ? -3.118 3.440 -18.515 1.00 73.81 90 TRP A O 1
ATOM 730 N N . LEU A 1 91 ? -2.121 3.886 -20.477 1.00 80.56 91 LEU A N 1
ATOM 731 C CA . LEU A 1 91 ? -1.126 4.787 -19.892 1.00 80.56 91 LEU A CA 1
ATOM 732 C C . LEU A 1 91 ? -1.824 5.988 -19.253 1.00 80.56 91 LEU A C 1
ATOM 734 O O . LEU A 1 91 ? -1.504 6.381 -18.138 1.00 80.56 91 LEU A O 1
ATOM 738 N N . VAL A 1 92 ? -2.798 6.559 -19.954 1.00 82.69 92 VAL A N 1
ATOM 739 C CA . VAL A 1 92 ? -3.541 7.713 -19.459 1.00 82.69 92 VAL A CA 1
ATOM 740 C C . VAL A 1 92 ? -4.402 7.349 -18.250 1.00 82.69 92 VAL A C 1
ATOM 742 O O . VAL A 1 92 ? -4.399 8.095 -17.278 1.00 82.69 92 VAL A O 1
ATOM 745 N N . GLU A 1 93 ? -5.109 6.219 -18.276 1.00 76.06 93 GLU A N 1
ATOM 746 C CA . GLU A 1 93 ? -5.883 5.731 -17.129 1.00 76.06 93 GLU A CA 1
ATOM 747 C C . GLU A 1 93 ? -4.988 5.528 -15.907 1.00 76.06 93 GLU A C 1
ATOM 749 O O . GLU A 1 93 ? -5.302 6.036 -14.836 1.00 76.06 93 GLU A O 1
ATOM 754 N N . ALA A 1 94 ? -3.825 4.897 -16.076 1.00 74.25 94 ALA A N 1
ATOM 755 C CA . ALA A 1 94 ? -2.870 4.715 -14.988 1.00 74.25 94 ALA A CA 1
ATOM 756 C C . ALA A 1 94 ? -2.388 6.058 -14.409 1.00 74.25 94 ALA A C 1
ATOM 758 O O . ALA A 1 94 ? -2.323 6.223 -13.191 1.00 74.25 94 ALA A O 1
ATOM 759 N N . LEU A 1 95 ? -2.084 7.039 -15.264 1.00 81.62 95 LEU A N 1
ATOM 760 C CA . LEU A 1 95 ? -1.697 8.387 -14.835 1.00 81.62 95 LEU A CA 1
ATOM 761 C C . LEU A 1 95 ? -2.861 9.151 -14.176 1.00 81.62 95 LEU A C 1
ATOM 763 O O . LEU A 1 95 ? -2.646 9.959 -13.270 1.00 81.62 95 LEU A O 1
ATOM 767 N N . PHE A 1 96 ? -4.096 8.914 -14.617 1.00 80.56 96 PHE A N 1
ATOM 768 C CA . PHE A 1 96 ? -5.299 9.475 -14.010 1.00 80.56 96 PHE A CA 1
ATOM 769 C C . PHE A 1 96 ? -5.551 8.890 -12.618 1.00 80.56 96 PHE A C 1
ATOM 771 O O . PHE A 1 96 ? -5.738 9.650 -11.671 1.00 80.56 96 PHE A O 1
ATOM 778 N N . ASP A 1 97 ? -5.478 7.568 -12.475 1.00 71.56 97 ASP A N 1
ATOM 779 C CA . ASP A 1 97 ? -5.656 6.868 -11.201 1.00 71.56 97 ASP A CA 1
ATOM 780 C C . ASP A 1 97 ? -4.617 7.309 -10.157 1.00 71.56 97 ASP A C 1
ATOM 782 O O . ASP A 1 97 ? -4.903 7.345 -8.959 1.00 71.56 97 ASP A O 1
ATOM 786 N N . GLN A 1 98 ? -3.424 7.705 -10.606 1.00 70.81 98 GLN A N 1
ATOM 787 C CA . GLN A 1 98 ? -2.351 8.265 -9.776 1.00 70.81 98 GLN A CA 1
ATOM 788 C C . GLN A 1 98 ? -2.519 9.764 -9.450 1.00 70.81 98 GLN A C 1
ATOM 790 O O . GLN A 1 98 ? -1.596 10.391 -8.923 1.00 70.81 98 GLN A O 1
ATOM 795 N N . ASP A 1 99 ? -3.668 10.369 -9.768 1.00 73.62 99 ASP A N 1
ATOM 796 C CA . ASP A 1 99 ? -3.934 11.807 -9.636 1.00 73.62 99 ASP A CA 1
ATOM 797 C C . ASP A 1 99 ? -2.910 12.699 -10.379 1.00 73.62 99 ASP A C 1
ATOM 799 O O . ASP A 1 99 ? -2.697 13.858 -10.000 1.00 73.62 99 ASP A O 1
ATOM 803 N N . MET A 1 100 ? -2.237 12.183 -11.417 1.00 79.25 100 MET A N 1
ATOM 804 C CA . MET A 1 100 ? -1.281 12.958 -12.223 1.00 79.25 100 MET A CA 1
ATOM 805 C C . MET A 1 100 ? -1.972 13.689 -13.376 1.00 79.25 100 MET A C 1
ATOM 807 O O . MET A 1 100 ? -1.547 14.779 -13.762 1.00 79.25 100 MET A O 1
ATOM 811 N N . ILE A 1 101 ? -3.069 13.129 -13.892 1.00 82.75 101 ILE A N 1
ATOM 812 C CA . ILE A 1 101 ? -3.911 13.760 -14.912 1.00 82.75 101 ILE A CA 1
ATOM 813 C C . ILE A 1 101 ? -5.211 14.245 -14.258 1.00 82.75 101 ILE A C 1
ATOM 815 O O . ILE A 1 101 ? -5.981 13.441 -13.745 1.00 82.75 101 ILE A O 1
ATOM 819 N N . PRO A 1 102 ? -5.526 15.551 -14.283 1.00 81.19 102 PRO A N 1
ATOM 820 C CA . PRO A 1 102 ? -6.808 16.036 -13.783 1.00 81.19 102 PRO A CA 1
ATOM 821 C C . PRO A 1 102 ? -7.982 15.578 -14.662 1.00 81.19 102 PRO A C 1
ATOM 823 O O . PRO A 1 102 ? -7.880 15.555 -15.888 1.00 81.19 102 PRO A O 1
ATOM 826 N N . TRP A 1 103 ? -9.156 15.363 -14.058 1.00 75.44 103 TRP A N 1
ATOM 827 C CA . TRP A 1 103 ? -10.383 14.922 -14.753 1.00 75.44 103 TRP A CA 1
ATOM 828 C C . TRP A 1 103 ? -10.736 15.724 -16.021 1.00 75.44 103 TRP A C 1
ATOM 830 O O . TRP A 1 103 ? -11.177 15.165 -17.023 1.00 75.44 103 TRP A O 1
ATOM 840 N N . ARG A 1 104 ? -10.493 17.044 -16.023 1.00 78.94 104 ARG A N 1
ATOM 841 C CA . ARG A 1 104 ? -10.739 17.907 -17.197 1.00 78.94 104 ARG A CA 1
ATOM 842 C C . ARG A 1 104 ? -9.953 17.476 -18.446 1.00 78.94 104 ARG A C 1
ATOM 844 O O . ARG A 1 104 ? -10.432 17.691 -19.555 1.00 78.94 104 ARG A O 1
ATOM 851 N N . TYR A 1 105 ? -8.780 16.867 -18.269 1.00 81.06 105 TYR A N 1
ATOM 852 C CA . TYR A 1 105 ? -7.959 16.336 -19.356 1.00 81.06 105 TYR A CA 1
ATOM 853 C C . TYR A 1 105 ? -8.437 14.941 -19.791 1.00 81.06 105 TYR A C 1
ATOM 855 O O . TYR A 1 105 ? -8.476 14.687 -20.992 1.00 81.06 105 TYR A O 1
ATOM 863 N N . MET A 1 106 ? -8.926 14.098 -18.868 1.00 76.56 106 MET A N 1
ATOM 864 C CA . MET A 1 106 ? -9.544 12.803 -19.218 1.00 76.56 106 MET A CA 1
ATOM 865 C C . MET A 1 106 ? -10.779 12.943 -20.102 1.00 76.56 106 MET A C 1
ATOM 867 O O . MET A 1 106 ? -10.946 12.187 -21.060 1.00 76.56 106 MET A O 1
ATOM 871 N N . ASN A 1 107 ? -11.612 13.952 -19.843 1.00 69.94 107 ASN A N 1
ATOM 872 C CA . ASN A 1 107 ? -12.748 14.242 -20.713 1.00 69.94 107 ASN A CA 1
ATOM 873 C C . ASN A 1 107 ? -12.285 14.586 -22.136 1.00 69.94 107 ASN A C 1
ATOM 875 O O . ASN A 1 107 ? -12.819 14.037 -23.093 1.00 69.94 107 ASN A O 1
ATOM 879 N N . ARG A 1 108 ? -11.252 15.429 -22.301 1.00 72.25 108 ARG A N 1
ATOM 880 C CA . ARG A 1 108 ? -10.719 15.782 -23.634 1.00 72.25 108 ARG A CA 1
ATOM 881 C C . ARG A 1 108 ? -10.221 14.557 -24.397 1.00 72.25 108 ARG A C 1
ATOM 883 O O . ARG A 1 108 ? -10.443 14.481 -25.600 1.00 72.25 108 ARG A O 1
ATOM 890 N N . ILE A 1 109 ? -9.594 13.604 -23.711 1.00 71.75 109 ILE A N 1
ATOM 891 C CA . ILE A 1 109 ? -9.144 12.343 -24.311 1.00 71.75 109 ILE A CA 1
ATOM 892 C C . ILE A 1 109 ? -10.355 11.533 -24.769 1.00 71.75 109 ILE A C 1
ATOM 894 O O . ILE A 1 109 ? -10.441 11.200 -25.944 1.00 71.75 109 ILE A O 1
ATOM 898 N N . SER A 1 110 ? -11.328 11.322 -23.880 1.00 62.84 110 SER A N 1
ATOM 899 C CA . SER A 1 110 ? -12.537 10.531 -24.153 1.00 62.84 110 SER A CA 1
ATOM 900 C C . SER A 1 110 ? -13.358 11.074 -25.333 1.00 62.84 110 SER A C 1
ATOM 902 O O . SER A 1 110 ? -13.842 10.293 -26.144 1.00 62.84 110 SER A O 1
ATOM 904 N N . PHE A 1 111 ? -13.455 12.402 -25.486 1.00 52.84 111 PHE A N 1
ATOM 905 C CA . PHE A 1 111 ? -14.134 13.042 -26.625 1.00 52.84 111 PHE A CA 1
ATOM 906 C C . PHE A 1 111 ? -13.297 13.071 -27.915 1.00 52.84 111 PHE A C 1
ATOM 908 O O . PHE A 1 111 ? -13.854 13.132 -29.006 1.00 52.84 111 PHE A O 1
ATOM 915 N N . SER A 1 112 ? -11.964 13.005 -27.834 1.00 53.78 112 SER A N 1
ATOM 916 C CA . SER A 1 112 ? -11.106 12.969 -29.035 1.00 53.78 112 SER A CA 1
ATOM 917 C C . SER A 1 112 ? -11.157 11.611 -29.752 1.00 53.78 112 SER A C 1
ATOM 919 O O . SER A 1 112 ? -10.858 11.527 -30.944 1.00 53.78 112 SER A O 1
ATOM 921 N N . PHE A 1 113 ? -11.572 10.553 -29.046 1.00 51.19 113 PHE A N 1
ATOM 922 C CA . PHE A 1 113 ? -11.743 9.204 -29.591 1.00 51.19 113 PHE A CA 1
ATOM 923 C C . PHE A 1 113 ? -13.062 8.978 -30.342 1.00 51.19 113 PHE A C 1
ATOM 925 O O . PHE A 1 113 ? -13.196 7.941 -30.982 1.00 51.19 113 PHE A O 1
ATOM 932 N N . GLU A 1 114 ? -13.993 9.941 -30.377 1.00 46.12 114 GLU A N 1
ATOM 933 C CA . GLU A 1 114 ? -15.243 9.832 -31.160 1.00 46.12 114 GLU A CA 1
ATOM 934 C C . GLU A 1 114 ? -15.017 9.725 -32.688 1.00 46.12 114 GLU A C 1
ATOM 936 O O . GLU A 1 114 ? -15.969 9.537 -33.440 1.00 46.12 114 GLU A O 1
ATOM 941 N N . SER A 1 115 ? -13.766 9.822 -33.163 1.00 42.59 115 SER A N 1
ATOM 942 C CA . SER A 1 115 ? -13.387 9.708 -34.582 1.00 42.59 115 SER A CA 1
ATOM 943 C C . SER A 1 115 ? -12.683 8.399 -34.976 1.00 42.59 115 SER A C 1
ATOM 945 O O . SER A 1 115 ? -12.343 8.229 -36.146 1.00 42.59 115 SER A O 1
ATOM 947 N N . LEU A 1 116 ? -12.467 7.466 -34.041 1.00 43.41 116 LEU A N 1
ATOM 948 C CA . LEU A 1 116 ? -12.005 6.109 -34.350 1.00 43.41 116 LEU A CA 1
ATOM 949 C C . LEU A 1 116 ? -13.212 5.167 -34.265 1.00 43.41 116 LEU A C 1
ATOM 951 O O . LEU A 1 116 ? -13.871 5.121 -33.234 1.00 43.41 116 LEU A O 1
ATOM 955 N N . ASP A 1 117 ? -13.494 4.435 -35.348 1.00 39.28 117 ASP A N 1
ATOM 956 C CA . ASP A 1 117 ? -14.653 3.543 -35.594 1.00 39.28 117 ASP A CA 1
ATOM 957 C C . ASP A 1 117 ? -14.899 2.415 -34.559 1.00 39.28 117 ASP A C 1
ATOM 959 O O . ASP A 1 117 ? -15.743 1.540 -34.754 1.00 39.28 117 ASP A O 1
ATOM 963 N N . GLU A 1 118 ? -14.204 2.419 -33.427 1.00 40.62 118 GLU A N 1
ATOM 964 C CA . GLU A 1 118 ? -14.453 1.525 -32.307 1.00 40.62 118 GLU A CA 1
ATOM 965 C C . GLU A 1 118 ? -15.163 2.312 -31.212 1.00 40.62 118 GLU A C 1
ATOM 967 O O . GLU A 1 118 ? -14.546 2.985 -30.387 1.00 40.62 118 GLU A O 1
ATOM 972 N N . ALA A 1 119 ? -16.493 2.226 -31.217 1.00 38.22 119 ALA A N 1
ATOM 973 C CA . ALA A 1 119 ? -17.334 2.675 -30.121 1.00 38.22 119 ALA A CA 1
ATOM 974 C C . ALA A 1 119 ? -16.910 1.956 -28.830 1.00 38.22 119 ALA A C 1
ATOM 976 O O . ALA A 1 119 ? -17.431 0.890 -28.495 1.00 38.22 119 ALA A O 1
ATOM 977 N N . LEU A 1 120 ? -15.957 2.536 -28.097 1.00 42.28 120 LEU A N 1
ATOM 978 C CA . LEU A 1 120 ? -15.726 2.170 -26.712 1.00 42.28 120 LEU A CA 1
ATOM 979 C C . LEU A 1 120 ? -17.065 2.394 -26.003 1.00 42.28 120 LEU A C 1
ATOM 981 O O . LEU A 1 120 ? -17.601 3.508 -26.061 1.00 42.28 120 LEU A O 1
ATOM 985 N N . PRO A 1 121 ? -17.660 1.356 -25.385 1.00 40.97 121 PRO A N 1
ATOM 986 C CA . PRO A 1 121 ? -18.853 1.542 -24.586 1.00 40.97 121 PRO A CA 1
ATOM 987 C C . PRO A 1 121 ? -18.548 2.668 -23.610 1.00 40.97 121 PRO A C 1
ATOM 989 O O . PRO A 1 121 ? -17.507 2.631 -22.954 1.00 40.97 121 PRO A O 1
ATOM 992 N N . GLN A 1 122 ? -19.420 3.673 -23.540 1.00 40.41 122 GLN A N 1
ATOM 993 C CA . GLN A 1 122 ? -19.389 4.661 -22.471 1.00 40.41 122 GLN A CA 1
ATOM 994 C C . GLN A 1 122 ? -19.529 3.888 -21.160 1.00 40.41 122 GLN A C 1
ATOM 996 O O . GLN A 1 122 ? -20.637 3.600 -20.706 1.00 40.41 122 GLN A O 1
ATOM 1001 N N . PHE A 1 123 ? -18.405 3.448 -20.600 1.00 37.97 123 PHE A N 1
ATOM 1002 C CA . PHE A 1 123 ? -18.394 2.742 -19.343 1.00 37.97 123 PHE A CA 1
ATOM 1003 C C . PHE A 1 123 ? -18.841 3.765 -18.306 1.00 37.97 123 PHE A C 1
ATOM 1005 O O . PHE A 1 123 ? -18.214 4.821 -18.179 1.00 37.97 123 PHE A O 1
ATOM 1012 N N . PRO A 1 124 ? -19.920 3.498 -17.558 1.00 37.53 124 PRO A N 1
ATOM 1013 C CA . PRO A 1 124 ? -20.205 4.273 -16.373 1.00 37.53 124 PRO A CA 1
ATOM 1014 C C . PRO A 1 124 ? -19.095 3.919 -15.380 1.00 37.53 124 PRO A C 1
ATOM 1016 O O . PRO A 1 124 ? -19.228 2.963 -14.618 1.00 37.53 124 PRO A O 1
ATOM 1019 N N . ILE A 1 125 ? -17.961 4.628 -15.441 1.00 44.44 125 ILE A N 1
ATOM 1020 C CA . ILE A 1 125 ? -16.862 4.455 -14.492 1.00 44.44 125 ILE A CA 1
ATOM 1021 C C . ILE A 1 125 ? -17.473 4.694 -13.112 1.00 44.44 125 ILE A C 1
ATOM 1023 O O . ILE A 1 125 ? -17.984 5.773 -12.797 1.00 44.44 125 ILE A O 1
ATOM 1027 N N . GLY A 1 126 ? -17.542 3.604 -12.349 1.00 41.38 126 GLY A N 1
ATOM 1028 C CA . GLY A 1 126 ? -18.374 3.422 -11.170 1.00 41.38 126 GLY A CA 1
ATOM 1029 C C . GLY A 1 126 ? -17.933 4.246 -9.968 1.00 41.38 126 GLY A C 1
ATOM 1030 O O . GLY A 1 126 ? -17.605 3.689 -8.926 1.00 41.38 126 GLY A O 1
ATOM 1031 N N . HIS A 1 127 ? -18.010 5.573 -10.047 1.00 44.22 127 HIS A N 1
ATOM 1032 C CA . HIS A 1 127 ? -17.692 6.458 -8.923 1.00 44.22 127 HIS A CA 1
ATOM 1033 C C . HIS A 1 127 ? -18.688 6.370 -7.746 1.00 44.22 127 HIS A C 1
ATOM 1035 O O . HIS A 1 127 ? -18.481 7.030 -6.729 1.00 44.22 127 HIS A O 1
ATOM 1041 N N . ASN A 1 128 ? -19.738 5.539 -7.835 1.00 43.94 128 ASN A N 1
ATOM 1042 C CA . ASN A 1 128 ? -20.842 5.509 -6.866 1.00 43.94 128 ASN A CA 1
ATOM 1043 C C . ASN A 1 128 ? -21.225 4.119 -6.321 1.00 43.94 128 ASN A C 1
ATOM 1045 O O . ASN A 1 128 ? -22.221 4.020 -5.611 1.00 43.94 128 ASN A O 1
ATOM 1049 N N . LEU A 1 129 ? -20.467 3.048 -6.593 1.00 48.44 129 LEU A N 1
ATOM 1050 C CA . LEU A 1 129 ? -20.793 1.716 -6.041 1.00 48.44 129 LEU A CA 1
ATOM 1051 C C . LEU A 1 129 ? -20.293 1.491 -4.604 1.00 48.44 129 LEU A C 1
ATOM 1053 O O . LEU A 1 129 ? -20.556 0.443 -4.019 1.00 48.44 129 LEU A O 1
ATOM 1057 N N . THR A 1 130 ? -19.598 2.461 -4.005 1.00 54.72 130 THR A N 1
ATOM 1058 C CA . THR A 1 130 ? -19.152 2.364 -2.609 1.00 54.72 130 THR A CA 1
ATOM 1059 C C . THR A 1 130 ? -20.089 3.145 -1.695 1.00 54.72 130 THR A C 1
ATOM 1061 O O . THR A 1 130 ? -20.360 4.328 -1.911 1.00 54.72 130 THR A O 1
ATOM 1064 N N . ALA A 1 131 ? -20.607 2.474 -0.662 1.00 62.88 131 ALA A N 1
ATOM 1065 C CA . ALA A 1 131 ? -21.397 3.122 0.378 1.00 62.88 131 ALA A CA 1
ATOM 1066 C C . ALA A 1 131 ? -20.613 4.300 0.984 1.00 62.88 131 ALA A C 1
ATOM 1068 O O . ALA A 1 131 ? -19.385 4.259 1.096 1.00 62.88 131 ALA A O 1
ATOM 1069 N N . LYS A 1 132 ? -21.320 5.368 1.377 1.00 67.00 132 LYS A N 1
ATOM 1070 C CA . LYS A 1 132 ? -20.691 6.514 2.047 1.00 67.00 132 LYS A CA 1
ATOM 1071 C C . LYS A 1 132 ? -20.013 6.013 3.324 1.00 67.00 132 LYS A C 1
ATOM 1073 O O . LYS A 1 132 ? -20.696 5.579 4.245 1.00 67.00 132 LYS A O 1
ATOM 1078 N N . GLY A 1 133 ? -18.685 6.086 3.360 1.00 69.19 133 GLY A N 1
ATOM 1079 C CA . GLY A 1 133 ? -17.825 5.647 4.462 1.00 69.19 133 GLY A CA 1
ATOM 1080 C C . GLY A 1 133 ? -17.923 6.477 5.742 1.00 69.19 133 GLY A C 1
ATOM 1081 O O . GLY A 1 133 ? -16.910 6.798 6.346 1.00 69.19 133 GLY A O 1
ATOM 1082 N N . ASN A 1 134 ? -19.118 6.904 6.137 1.00 84.75 134 ASN A N 1
ATOM 1083 C CA . ASN A 1 134 ? -19.279 7.796 7.276 1.00 84.75 134 ASN A CA 1
ATOM 1084 C C . ASN A 1 134 ? -18.802 7.126 8.568 1.00 84.75 134 ASN A C 1
ATOM 1086 O O . ASN A 1 134 ? -19.058 5.945 8.795 1.00 84.75 134 ASN A O 1
ATOM 1090 N N . ILE A 1 135 ? -18.185 7.915 9.447 1.00 90.62 135 ILE A N 1
ATOM 1091 C CA . ILE A 1 135 ? -17.879 7.479 10.810 1.00 90.62 135 ILE A CA 1
ATOM 1092 C C . ILE A 1 135 ? -19.209 7.177 11.525 1.00 90.62 135 ILE A C 1
ATOM 1094 O O . ILE A 1 135 ? -20.066 8.069 11.570 1.00 90.62 135 ILE A O 1
ATOM 1098 N N . PRO A 1 136 ? -19.401 5.973 12.098 1.00 91.44 136 PRO A N 1
ATOM 1099 C CA . PRO A 1 136 ? -20.599 5.660 12.870 1.00 91.44 136 PRO A CA 1
ATOM 1100 C C . PRO A 1 136 ? -20.832 6.682 13.995 1.00 91.44 136 PRO A C 1
ATOM 1102 O O . PRO A 1 136 ? -19.902 7.063 14.710 1.00 91.44 136 PRO A O 1
ATOM 1105 N N . GLN A 1 137 ? -22.074 7.159 14.140 1.00 91.44 137 GLN A N 1
ATOM 1106 C CA . GLN A 1 137 ? -22.408 8.293 15.017 1.00 91.44 137 GLN A CA 1
ATOM 1107 C C . GLN A 1 137 ? -22.109 8.023 16.495 1.00 91.44 137 GLN A C 1
ATOM 1109 O O . GLN A 1 137 ? -21.800 8.953 17.238 1.00 91.44 137 GLN A O 1
ATOM 1114 N N . GLN A 1 138 ? -22.163 6.756 16.904 1.00 93.00 138 GLN A N 1
ATOM 1115 C CA . GLN A 1 138 ? -21.855 6.319 18.259 1.00 93.00 138 GLN A CA 1
ATOM 1116 C C . GLN A 1 138 ? -20.372 6.469 18.631 1.00 93.00 138 GLN A C 1
ATOM 1118 O O . GLN A 1 138 ? -20.047 6.458 19.814 1.00 93.00 138 GLN A O 1
ATOM 1123 N N . ILE A 1 139 ? -19.464 6.632 17.658 1.00 94.88 139 ILE A N 1
ATOM 1124 C CA . ILE A 1 139 ? -18.027 6.697 17.936 1.00 94.88 139 ILE A CA 1
ATOM 1125 C C . ILE A 1 139 ? -17.639 8.065 18.507 1.00 94.88 139 ILE A C 1
ATOM 1127 O O . ILE A 1 139 ? -17.770 9.127 17.876 1.00 94.88 139 ILE A O 1
ATOM 1131 N N . THR A 1 140 ? -17.074 8.013 19.711 1.00 94.94 140 THR A N 1
ATOM 1132 C CA . THR A 1 140 ? -16.596 9.170 20.473 1.00 94.94 140 THR A CA 1
ATOM 1133 C C . THR A 1 140 ? -15.071 9.295 20.435 1.00 94.94 140 THR A C 1
ATOM 1135 O O . THR A 1 140 ? -14.379 8.513 19.787 1.00 94.94 140 THR A O 1
ATOM 1138 N N . THR A 1 141 ? -14.527 10.314 21.105 1.00 93.25 141 THR A N 1
ATOM 1139 C CA . THR A 1 141 ? -13.076 10.548 21.170 1.00 93.25 141 THR A CA 1
ATOM 1140 C C . THR A 1 141 ? -12.323 9.574 22.067 1.00 93.25 141 THR A C 1
ATOM 1142 O O . THR A 1 141 ? -11.102 9.481 21.980 1.00 93.25 141 THR A O 1
ATOM 1145 N N . SER A 1 142 ? -13.032 8.855 22.932 1.00 91.81 142 SER A N 1
ATOM 1146 C CA . SER A 1 142 ? -12.446 7.862 23.825 1.00 91.81 142 SER A CA 1
ATOM 1147 C C . SER A 1 142 ? -12.563 6.473 23.211 1.00 91.81 142 SER A C 1
ATOM 1149 O O . SER A 1 142 ? -13.601 6.128 22.649 1.00 91.81 142 SER A O 1
ATOM 1151 N N . ALA A 1 143 ? -11.507 5.671 23.350 1.00 94.94 143 ALA A N 1
ATOM 1152 C CA . ALA A 1 143 ? -11.532 4.271 22.952 1.00 94.94 143 ALA A CA 1
ATOM 1153 C C . ALA A 1 143 ? -12.591 3.510 23.757 1.00 94.94 143 ALA A C 1
ATOM 1155 O O . ALA A 1 143 ? -12.561 3.504 24.988 1.00 94.94 143 ALA A O 1
ATOM 1156 N N . GLN A 1 144 ? -13.528 2.881 23.054 1.00 96.06 144 GLN A N 1
ATOM 1157 C CA . GLN A 1 144 ? -14.571 2.036 23.633 1.00 96.06 144 GLN A CA 1
ATOM 1158 C C . GLN A 1 144 ? -14.707 0.761 22.809 1.00 96.06 144 GLN A C 1
ATOM 1160 O O . GLN A 1 144 ? -14.325 0.736 21.640 1.00 96.06 144 GLN A O 1
ATOM 1165 N N . ILE A 1 145 ? -15.236 -0.293 23.422 1.00 97.00 145 ILE A N 1
ATOM 1166 C CA . ILE A 1 145 ? -15.517 -1.560 22.747 1.00 97.00 145 ILE A CA 1
ATOM 1167 C C . ILE A 1 145 ? -16.930 -1.489 22.172 1.00 97.00 145 ILE A C 1
ATOM 1169 O O . ILE A 1 145 ? -17.863 -1.117 22.882 1.00 97.00 145 ILE A O 1
ATOM 1173 N N . TYR A 1 146 ? -17.075 -1.864 20.906 1.00 97.12 146 TYR A N 1
ATOM 1174 C CA . TYR A 1 146 ? -18.353 -1.930 20.206 1.00 97.12 146 TYR A CA 1
ATOM 1175 C C . TYR A 1 146 ? -18.532 -3.312 19.593 1.00 97.12 146 TYR A C 1
ATOM 1177 O O . TYR A 1 146 ? -17.557 -3.937 19.169 1.00 97.12 146 TYR A O 1
ATOM 1185 N N . GLU A 1 147 ? -19.785 -3.742 19.473 1.00 96.50 147 GLU A N 1
ATOM 1186 C CA . GLU A 1 147 ? -20.140 -4.876 18.627 1.00 96.50 147 GLU A CA 1
ATOM 1187 C C . GLU A 1 147 ? -19.805 -4.537 17.175 1.00 96.50 147 GLU A C 1
ATOM 1189 O O . GLU A 1 147 ? -20.193 -3.481 16.662 1.00 96.50 147 GLU A O 1
ATOM 1194 N N . THR A 1 148 ? -19.091 -5.426 16.495 1.00 94.44 148 THR A N 1
ATOM 1195 C CA . THR A 1 148 ? -18.619 -5.184 15.128 1.00 94.44 148 THR A CA 1
ATOM 1196 C C . THR A 1 148 ? -19.774 -4.982 14.151 1.00 94.44 148 THR A C 1
ATOM 1198 O O . THR A 1 148 ? -19.689 -4.117 13.281 1.00 94.44 148 THR A O 1
ATOM 1201 N N . GLU A 1 149 ? -20.890 -5.689 14.348 1.00 93.00 149 GLU A N 1
ATOM 1202 C CA . GLU A 1 149 ? -22.120 -5.520 13.564 1.00 93.00 149 GLU A CA 1
ATOM 1203 C C . GLU A 1 149 ? -22.696 -4.101 13.678 1.00 93.00 149 GLU A C 1
ATOM 1205 O O . GLU A 1 149 ? -23.160 -3.538 12.688 1.00 93.00 149 GLU A O 1
ATOM 1210 N N . SER A 1 150 ? -22.585 -3.472 14.855 1.00 93.00 150 SER A N 1
ATOM 1211 C CA . SER A 1 150 ? -23.050 -2.094 15.068 1.00 93.00 150 SER A CA 1
ATOM 1212 C C . SER A 1 150 ? -22.225 -1.057 14.298 1.00 93.00 150 SER A C 1
ATOM 1214 O O . SER A 1 150 ? -22.726 0.021 13.968 1.00 93.00 150 SER A O 1
ATOM 1216 N N . LEU A 1 151 ? -20.954 -1.367 14.018 1.00 92.00 151 LEU A N 1
ATOM 1217 C CA . LEU A 1 151 ? -20.045 -0.501 13.266 1.00 92.00 151 LEU A CA 1
ATOM 1218 C C . LEU A 1 151 ? -20.093 -0.791 11.761 1.00 92.00 151 LEU A C 1
ATOM 1220 O O . LEU A 1 151 ? -19.989 0.133 10.955 1.00 92.00 151 LEU A O 1
ATOM 1224 N N . PHE A 1 152 ? -20.261 -2.059 11.383 1.00 91.75 152 PHE A N 1
ATOM 1225 C CA . PHE A 1 152 ? -20.175 -2.539 10.006 1.00 91.75 152 PHE A CA 1
ATOM 1226 C C . PHE A 1 152 ? -21.274 -3.570 9.703 1.00 91.75 152 PHE A C 1
ATOM 1228 O O . PHE A 1 152 ? -20.961 -4.736 9.527 1.00 91.75 152 PHE A O 1
ATOM 1235 N N . PRO A 1 153 ? -22.553 -3.194 9.552 1.00 89.69 153 PRO A N 1
ATOM 1236 C CA . PRO A 1 153 ? -23.678 -4.145 9.495 1.00 89.69 153 PRO A CA 1
ATOM 1237 C C . PRO A 1 153 ? -23.656 -5.138 8.318 1.00 89.69 153 PRO A C 1
ATOM 1239 O O . PRO A 1 153 ? -24.373 -6.130 8.328 1.00 89.69 153 PRO A O 1
ATOM 1242 N N . PHE A 1 154 ? -22.842 -4.884 7.291 1.00 87.75 154 PHE A N 1
ATOM 1243 C CA . PHE A 1 154 ? -22.696 -5.755 6.120 1.00 87.75 154 PHE A CA 1
ATOM 1244 C C . PHE A 1 154 ? -21.360 -6.512 6.091 1.00 87.75 154 PHE A C 1
ATOM 1246 O O . PHE A 1 154 ? -20.931 -6.958 5.025 1.00 87.75 154 PHE A O 1
ATOM 1253 N N . PHE A 1 155 ? -20.677 -6.640 7.233 1.00 89.06 155 PHE A N 1
ATOM 1254 C CA . PHE A 1 155 ? -19.439 -7.407 7.309 1.00 89.06 155 PHE A CA 1
ATOM 1255 C C . PHE A 1 155 ? -19.702 -8.906 7.094 1.00 89.06 155 PHE A C 1
ATOM 1257 O O . PHE A 1 155 ? -20.687 -9.454 7.585 1.00 89.06 155 PHE A O 1
ATOM 1264 N N . ARG A 1 156 ? -18.825 -9.586 6.348 1.00 84.94 156 ARG A N 1
ATOM 1265 C CA . ARG A 1 156 ? -18.848 -11.059 6.199 1.00 84.94 156 ARG A CA 1
ATOM 1266 C C . ARG A 1 156 ? -17.543 -11.727 6.603 1.00 84.94 156 ARG A C 1
ATOM 1268 O O . ARG A 1 156 ? -17.461 -12.952 6.629 1.00 84.94 156 ARG A O 1
ATOM 1275 N N . ALA A 1 157 ? -16.507 -10.936 6.849 1.00 81.44 157 ALA A N 1
ATOM 1276 C CA . ALA A 1 157 ? -15.198 -11.470 7.165 1.00 81.44 157 ALA A CA 1
ATOM 1277 C C . ALA A 1 157 ? -15.142 -12.012 8.603 1.00 81.44 157 ALA A C 1
ATOM 1279 O O . ALA A 1 157 ? -15.953 -11.600 9.436 1.00 81.44 157 ALA A O 1
ATOM 1280 N N . PRO A 1 158 ? -14.177 -12.892 8.930 1.00 88.19 158 PRO A N 1
ATOM 1281 C CA . PRO A 1 158 ? -14.030 -13.475 10.263 1.00 88.19 158 PRO A CA 1
ATOM 1282 C C . PRO A 1 158 ? -13.384 -12.483 11.247 1.00 88.19 158 PRO A C 1
ATOM 1284 O O . PRO A 1 158 ? -12.388 -12.789 11.900 1.00 88.19 158 PRO A O 1
ATOM 1287 N N . VAL A 1 159 ? -13.921 -11.266 11.319 1.00 91.94 159 VAL A N 1
ATOM 1288 C CA . VAL A 1 159 ? -13.497 -10.228 12.264 1.00 91.94 159 VAL A CA 1
ATOM 1289 C C . VAL A 1 159 ? -14.035 -10.536 13.662 1.00 91.94 159 VAL A C 1
ATOM 1291 O O . VAL A 1 159 ? -15.082 -11.181 13.783 1.00 91.94 159 VAL A O 1
ATOM 1294 N N . PRO A 1 160 ? -13.357 -10.092 14.736 1.00 95.12 160 PRO A N 1
ATOM 1295 C CA . PRO A 1 160 ? -13.850 -10.297 16.091 1.00 95.12 160 PRO A CA 1
ATOM 1296 C C . PRO A 1 160 ? -15.272 -9.756 16.269 1.00 95.12 160 PRO A C 1
ATOM 1298 O O . PRO A 1 160 ? -15.600 -8.724 15.683 1.00 95.12 160 PRO A O 1
ATOM 1301 N N . PRO A 1 161 ? -16.112 -10.384 17.112 1.00 95.19 161 PRO A N 1
ATOM 1302 C CA . PRO A 1 161 ? -17.472 -9.903 17.365 1.00 95.19 161 PRO A CA 1
ATOM 1303 C C . PRO A 1 161 ? -17.490 -8.536 18.057 1.00 95.19 161 PRO A C 1
ATOM 1305 O O . PRO A 1 161 ? -18.476 -7.813 17.966 1.00 95.19 161 PRO A O 1
ATOM 1308 N N . ASN A 1 162 ? -16.394 -8.182 18.732 1.00 96.56 162 ASN A N 1
ATOM 1309 C CA . ASN A 1 162 ? -16.213 -6.907 19.401 1.00 96.56 162 ASN A CA 1
ATOM 1310 C C . ASN A 1 162 ? -14.852 -6.319 19.040 1.00 96.56 162 ASN A C 1
ATOM 1312 O O . ASN A 1 162 ? -13.834 -7.005 19.167 1.00 96.56 162 ASN A O 1
ATOM 1316 N N . ILE A 1 163 ? -14.831 -5.043 18.667 1.00 95.62 163 ILE A N 1
ATOM 1317 C CA . ILE A 1 163 ? -13.602 -4.300 18.379 1.00 95.62 163 ILE A CA 1
ATOM 1318 C C . ILE A 1 163 ? -13.583 -2.983 19.144 1.00 95.62 163 ILE A C 1
ATOM 1320 O O . ILE A 1 163 ? -14.623 -2.378 19.416 1.00 95.62 163 ILE A O 1
ATOM 1324 N N . SER A 1 164 ? -12.384 -2.518 19.484 1.00 97.06 164 SER A N 1
ATOM 1325 C CA . SER A 1 164 ? -12.221 -1.171 20.017 1.00 97.06 164 SER A CA 1
ATOM 1326 C C . SER A 1 164 ? -12.381 -0.151 18.890 1.00 97.06 164 SER A C 1
ATOM 1328 O O . SER A 1 164 ? -11.862 -0.340 17.790 1.00 97.06 164 SER A O 1
ATOM 1330 N N . ALA A 1 165 ? -13.045 0.969 19.148 1.00 97.38 165 ALA A N 1
ATOM 1331 C CA . ALA A 1 165 ? -13.074 2.081 18.211 1.00 97.38 165 ALA A CA 1
ATOM 1332 C C . ALA A 1 165 ? -12.987 3.435 18.914 1.00 97.38 165 ALA A C 1
ATOM 1334 O O . ALA A 1 165 ? -13.428 3.602 20.052 1.00 97.38 165 ALA A O 1
ATOM 1335 N N . ALA A 1 166 ? -12.397 4.402 18.219 1.00 97.31 166 ALA A N 1
ATOM 1336 C CA . ALA A 1 166 ? -12.301 5.788 18.659 1.00 97.31 166 ALA A CA 1
ATOM 1337 C C . ALA A 1 166 ? -12.319 6.729 17.454 1.00 97.31 166 ALA A C 1
ATOM 1339 O O . ALA A 1 166 ? -12.056 6.326 16.321 1.00 97.31 166 ALA A O 1
ATOM 1340 N N . LYS A 1 167 ? -12.586 8.004 17.713 1.00 96.44 167 LYS A N 1
ATOM 1341 C CA . LYS A 1 167 ? -12.511 9.088 16.739 1.00 96.44 167 LYS A CA 1
ATOM 1342 C C . LYS A 1 167 ? -11.469 10.101 17.182 1.00 96.44 167 LYS A C 1
ATOM 1344 O O . LYS A 1 167 ? -11.554 10.638 18.279 1.00 96.44 167 LYS A O 1
ATOM 1349 N N . LEU A 1 168 ? -10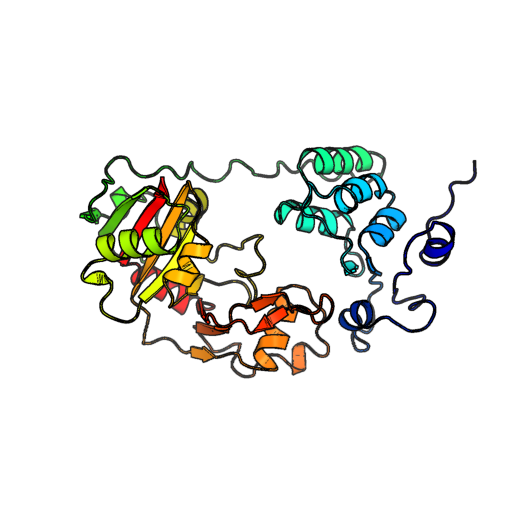.515 10.412 16.321 1.00 96.56 168 LEU A N 1
ATOM 1350 C CA . LEU A 1 168 ? -9.454 11.365 16.609 1.00 96.56 168 LEU A CA 1
ATOM 1351 C C . LEU A 1 168 ? -9.429 12.454 15.538 1.00 96.56 168 LEU A C 1
ATOM 1353 O O . LEU A 1 168 ? -9.639 12.190 14.359 1.00 96.56 168 LEU A O 1
ATO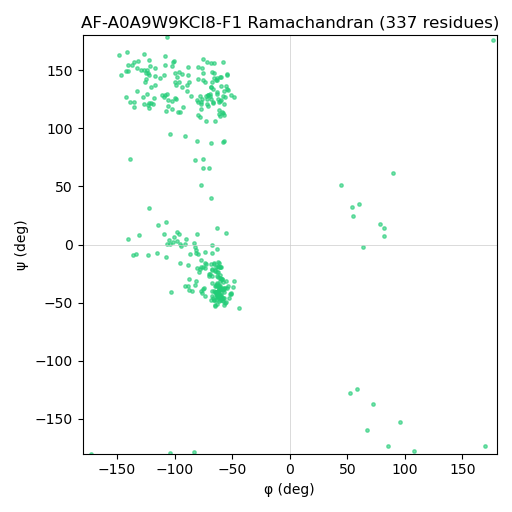M 1357 N N . LYS A 1 169 ? -9.163 13.698 15.936 1.00 95.69 169 LYS A N 1
ATOM 1358 C CA . LYS A 1 169 ? -8.982 14.774 14.962 1.00 95.69 169 LYS A CA 1
ATOM 1359 C C . LYS A 1 169 ? -7.660 14.574 14.228 1.00 95.69 169 LYS A C 1
ATOM 1361 O O . LYS A 1 169 ? -6.625 14.431 14.877 1.00 95.69 169 LYS A O 1
ATOM 1366 N N . TRP A 1 170 ? -7.684 14.594 12.897 1.00 94.31 170 TRP A N 1
ATOM 1367 C CA . TRP A 1 170 ? -6.456 14.506 12.118 1.00 94.31 170 TRP A CA 1
ATOM 1368 C C . TRP A 1 170 ? -5.556 15.712 12.400 1.00 94.31 170 TRP A C 1
ATOM 1370 O O . TRP A 1 170 ? -6.016 16.850 12.552 1.00 94.31 170 TRP A O 1
ATOM 1380 N N . ASN A 1 171 ? -4.249 15.468 12.456 1.00 90.81 171 ASN A N 1
ATOM 1381 C CA . ASN A 1 171 ? -3.281 16.488 12.811 1.00 90.81 171 ASN A CA 1
ATOM 1382 C C . ASN A 1 171 ? -2.071 16.447 11.875 1.00 90.81 171 ASN A C 1
ATOM 1384 O O . ASN A 1 171 ? -1.306 15.487 11.843 1.00 90.81 171 ASN A O 1
ATOM 1388 N N . ARG A 1 172 ? -1.856 17.553 11.151 1.00 89.94 172 ARG A N 1
ATOM 1389 C CA . ARG A 1 172 ? -0.745 17.707 10.198 1.00 89.94 172 ARG A CA 1
ATOM 1390 C C . ARG A 1 172 ? 0.634 17.579 10.856 1.00 89.94 172 ARG A C 1
ATOM 1392 O O . ARG A 1 172 ? 1.606 17.236 10.185 1.00 89.94 172 ARG A O 1
ATOM 1399 N N . LYS A 1 173 ? 0.755 17.873 12.158 1.00 92.94 173 LYS A N 1
ATOM 1400 C CA . LYS A 1 173 ? 2.012 17.725 12.905 1.00 92.94 173 LYS A CA 1
ATOM 1401 C C . LYS A 1 173 ? 2.203 16.260 13.306 1.00 92.94 173 LYS A C 1
ATOM 1403 O O . LYS A 1 173 ? 1.826 15.877 14.411 1.00 92.94 173 LYS A O 1
ATOM 1408 N N . LYS A 1 174 ? 2.840 15.476 12.430 1.00 90.44 174 LYS A N 1
ATOM 1409 C CA . LYS A 1 174 ? 3.022 14.014 12.560 1.00 90.44 174 LYS A CA 1
ATOM 1410 C C . LYS A 1 174 ? 3.443 13.551 13.957 1.00 90.44 174 LYS A C 1
ATOM 1412 O O . LYS A 1 174 ? 2.729 12.771 14.567 1.00 90.44 174 LYS A O 1
ATOM 1417 N N . GLY A 1 175 ? 4.525 14.095 14.519 1.00 93.19 175 GLY A N 1
ATOM 1418 C CA . GLY A 1 175 ? 4.998 13.677 15.849 1.00 93.19 175 GLY A CA 1
ATOM 1419 C C . GLY A 1 175 ? 4.012 13.963 16.992 1.00 93.19 175 GLY A C 1
ATOM 1420 O O . GLY A 1 175 ? 3.999 13.252 17.990 1.00 93.19 175 GLY A O 1
ATOM 1421 N N . LYS A 1 176 ? 3.152 14.983 16.855 1.00 94.38 176 LYS A N 1
ATOM 1422 C CA . LYS A 1 176 ? 2.053 15.213 17.804 1.00 94.38 176 LYS A CA 1
ATOM 1423 C C . LYS A 1 176 ? 0.918 14.214 17.564 1.00 94.38 176 LYS A C 1
ATOM 1425 O O . LYS A 1 176 ? 0.377 13.683 18.523 1.00 94.38 176 LYS A O 1
ATOM 1430 N N . PHE A 1 177 ? 0.594 13.958 16.302 1.00 95.19 177 PHE A N 1
ATOM 1431 C CA . PHE A 1 177 ? -0.476 13.048 15.916 1.00 95.19 177 PHE A CA 1
ATOM 1432 C C . PHE A 1 177 ? -0.201 11.600 16.340 1.00 95.19 177 PHE A C 1
ATOM 1434 O O . PHE A 1 177 ? -1.081 10.957 16.898 1.00 95.19 177 PHE A O 1
ATOM 1441 N N . VAL A 1 178 ? 1.036 11.121 16.167 1.00 96.50 178 VAL A N 1
ATOM 1442 C CA . VAL A 1 178 ? 1.483 9.806 16.656 1.00 96.50 178 VAL A CA 1
ATOM 1443 C C . VAL A 1 178 ? 1.239 9.688 18.160 1.00 96.50 178 VAL A C 1
ATOM 1445 O O . VAL A 1 178 ? 0.569 8.756 18.581 1.00 96.50 178 VAL A O 1
ATOM 1448 N N . LYS A 1 179 ? 1.655 10.679 18.960 1.00 95.75 179 LYS A N 1
ATOM 1449 C CA . LYS A 1 179 ? 1.421 10.684 20.417 1.00 95.75 179 LYS A CA 1
ATOM 1450 C C . LYS A 1 179 ? -0.062 10.683 20.794 1.00 95.75 179 LYS A C 1
ATOM 1452 O O . LYS A 1 179 ? -0.452 10.056 21.775 1.00 95.75 179 LYS A O 1
ATOM 1457 N N . GLU A 1 180 ? -0.892 11.401 20.039 1.00 95.69 180 GLU A N 1
ATOM 1458 C CA . GLU A 1 180 ? -2.347 11.398 20.234 1.00 95.69 180 GLU A CA 1
ATOM 1459 C C . GLU A 1 180 ? -2.936 10.006 19.943 1.00 95.69 180 GLU A C 1
ATOM 1461 O O . GLU A 1 180 ? -3.762 9.523 20.715 1.00 95.69 180 GLU A O 1
ATOM 1466 N N . ILE A 1 181 ? -2.464 9.328 18.891 1.00 96.06 181 ILE A N 1
ATOM 1467 C CA . ILE A 1 181 ? -2.852 7.949 18.571 1.00 96.06 181 ILE A CA 1
ATOM 1468 C C . ILE A 1 181 ? -2.363 6.979 19.650 1.00 96.06 181 ILE A C 1
ATOM 1470 O O . ILE A 1 181 ? -3.154 6.184 20.144 1.00 96.06 181 ILE A O 1
ATOM 1474 N N . GLU A 1 182 ? -1.104 7.061 20.078 1.00 95.38 182 GLU A N 1
ATOM 1475 C CA . GLU A 1 182 ? -0.557 6.224 21.155 1.00 95.38 182 GLU A CA 1
ATOM 1476 C C . GLU A 1 182 ? -1.347 6.380 22.457 1.00 95.38 182 GLU A C 1
ATOM 1478 O O . GLU A 1 182 ? -1.628 5.392 23.133 1.00 95.38 182 GLU A O 1
ATOM 1483 N N . SER A 1 183 ? -1.775 7.604 22.781 1.00 94.19 183 SER A N 1
ATOM 1484 C CA . SER A 1 183 ? -2.643 7.857 23.933 1.00 94.19 183 SER A CA 1
ATOM 1485 C C . SER A 1 183 ? -4.007 7.175 23.801 1.00 94.19 183 SER A C 1
ATOM 1487 O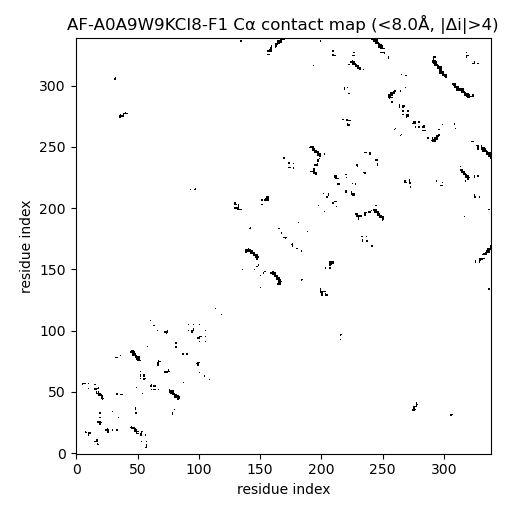 O . SER A 1 183 ? -4.573 6.773 24.815 1.00 94.19 183 SER A O 1
ATOM 1489 N N . VAL A 1 184 ? -4.548 7.064 22.584 1.00 94.56 184 VAL A N 1
ATOM 1490 C CA . VAL A 1 184 ? -5.802 6.347 22.302 1.00 94.56 184 VAL A CA 1
ATOM 1491 C C . VAL A 1 184 ? -5.598 4.830 22.361 1.00 94.56 184 VAL A C 1
ATOM 1493 O O . VAL A 1 184 ? -6.471 4.121 22.860 1.00 94.56 184 VAL A O 1
ATOM 1496 N N . LEU A 1 185 ? -4.452 4.329 21.891 1.00 93.06 185 LEU A N 1
ATOM 1497 C CA . LEU A 1 185 ? -4.096 2.910 21.971 1.00 93.06 185 LEU A CA 1
ATOM 1498 C C . LEU A 1 185 ? -3.899 2.462 23.425 1.00 93.06 185 LEU A C 1
ATOM 1500 O O . LEU A 1 185 ? -4.313 1.361 23.790 1.00 93.06 185 LEU A O 1
ATOM 1504 N N . GLY A 1 186 ? -3.280 3.303 24.258 1.00 89.31 186 GLY A N 1
ATOM 1505 C CA . GLY A 1 186 ? -2.993 2.993 25.657 1.00 89.31 186 GLY A CA 1
ATOM 1506 C C . GLY A 1 186 ? -2.254 1.659 25.798 1.00 89.31 186 GLY A C 1
ATOM 1507 O O . GLY A 1 186 ? -1.262 1.400 25.115 1.00 89.31 186 GLY A O 1
ATOM 1508 N N . ASP A 1 187 ? -2.775 0.770 26.644 1.00 82.94 187 ASP A N 1
ATOM 1509 C CA . ASP A 1 187 ? -2.209 -0.568 26.852 1.00 82.94 187 ASP A CA 1
ATOM 1510 C C . ASP A 1 187 ? -2.263 -1.467 25.610 1.00 82.94 187 ASP A C 1
ATOM 1512 O O . ASP A 1 187 ? -1.491 -2.423 25.526 1.00 82.94 187 ASP A O 1
ATOM 1516 N N . MET A 1 188 ? -3.114 -1.168 24.619 1.00 80.88 188 MET A N 1
ATOM 1517 C CA . MET A 1 188 ? -3.139 -1.931 23.366 1.00 80.88 188 MET A CA 1
ATOM 1518 C C . MET A 1 188 ? -1.847 -1.766 22.569 1.00 80.88 188 MET A C 1
ATOM 1520 O O . MET A 1 188 ? -1.570 -2.616 21.733 1.00 80.88 188 MET A O 1
ATOM 1524 N N . ASN A 1 189 ? -1.024 -0.755 22.856 1.00 76.44 189 ASN A N 1
ATOM 1525 C CA . ASN A 1 189 ? 0.294 -0.611 22.238 1.00 76.44 189 ASN A CA 1
ATOM 1526 C C . ASN A 1 189 ? 1.332 -1.623 22.777 1.00 76.44 189 ASN A C 1
ATOM 1528 O O . ASN A 1 189 ? 2.452 -1.696 22.282 1.00 76.44 189 ASN A O 1
ATOM 1532 N N . LYS A 1 190 ? 0.994 -2.421 23.803 1.00 77.00 190 LYS A N 1
ATOM 1533 C CA . LYS A 1 190 ? 1.873 -3.480 24.318 1.00 77.00 190 LYS A CA 1
ATOM 1534 C C . LYS A 1 190 ? 1.841 -4.692 23.379 1.00 77.00 190 LYS A C 1
ATOM 1536 O O . LYS A 1 190 ? 0.783 -5.281 23.164 1.00 77.00 190 LYS A O 1
ATOM 1541 N N . GLY A 1 191 ? 3.009 -5.095 22.879 1.00 80.19 191 GLY A N 1
ATOM 1542 C CA . GLY A 1 191 ? 3.185 -6.250 21.991 1.00 80.19 191 GLY A CA 1
ATOM 1543 C C . GLY A 1 191 ? 3.491 -5.853 20.548 1.00 80.19 191 GLY A C 1
ATOM 1544 O O . GLY A 1 191 ? 3.635 -4.675 20.233 1.00 80.19 191 GLY A O 1
ATOM 1545 N N . ARG A 1 192 ? 3.619 -6.846 19.662 1.00 88.25 192 ARG A N 1
ATOM 1546 C CA . ARG A 1 192 ? 3.822 -6.587 18.233 1.00 88.25 192 ARG A CA 1
ATOM 1547 C C . ARG A 1 192 ? 2.485 -6.264 17.574 1.00 88.25 192 ARG A C 1
ATOM 1549 O O . ARG A 1 192 ? 1.520 -7.026 17.688 1.00 88.25 192 ARG A O 1
ATOM 1556 N N . ARG A 1 193 ? 2.433 -5.102 16.929 1.00 94.19 193 ARG A N 1
ATOM 1557 C CA . ARG A 1 193 ? 1.250 -4.565 16.260 1.00 94.19 193 ARG A CA 1
ATOM 1558 C C . ARG A 1 193 ? 1.557 -4.298 14.810 1.00 94.19 193 ARG A C 1
ATOM 1560 O O . ARG A 1 193 ? 2.676 -3.927 14.473 1.00 94.19 193 ARG A O 1
ATOM 1567 N N . LEU A 1 194 ? 0.532 -4.461 13.992 1.00 96.19 194 LEU A N 1
ATOM 1568 C CA . LEU A 1 194 ? 0.558 -4.069 12.598 1.00 96.19 194 LEU A CA 1
ATOM 1569 C C . LEU A 1 194 ? -0.495 -2.989 12.374 1.00 96.19 194 LEU A C 1
ATOM 1571 O O . LEU A 1 194 ? -1.609 -3.060 12.895 1.00 96.19 194 LEU A O 1
ATOM 1575 N N . TYR A 1 195 ? -0.119 -1.977 11.608 1.00 96.12 195 TYR A N 1
ATOM 1576 C CA . TYR A 1 195 ? -0.902 -0.774 11.387 1.00 96.12 195 TYR A CA 1
ATOM 1577 C C . TYR A 1 195 ? -1.200 -0.614 9.902 1.00 96.12 195 TYR A C 1
ATOM 1579 O O . TYR A 1 195 ? -0.304 -0.758 9.069 1.00 96.12 195 TYR A O 1
ATOM 1587 N N . ARG A 1 196 ? -2.445 -0.276 9.564 1.00 94.12 196 ARG A N 1
ATOM 1588 C CA . ARG A 1 196 ? -2.850 0.036 8.188 1.00 94.12 196 ARG A CA 1
ATOM 1589 C C . ARG A 1 196 ? -3.728 1.271 8.160 1.00 94.12 196 ARG A C 1
ATOM 1591 O O . ARG A 1 196 ? -4.787 1.283 8.782 1.00 94.12 196 ARG A O 1
ATOM 1598 N N . ALA A 1 197 ? -3.325 2.287 7.409 1.00 92.06 197 ALA A N 1
ATOM 1599 C CA . ALA A 1 197 ? -4.228 3.379 7.080 1.00 92.06 197 ALA A CA 1
ATOM 1600 C C . ALA A 1 197 ? -5.148 2.958 5.928 1.00 92.06 197 ALA A C 1
ATOM 1602 O O . ALA A 1 197 ? -4.734 2.265 5.003 1.00 92.06 197 ALA A O 1
ATOM 1603 N N . VAL A 1 198 ? -6.406 3.372 5.984 1.00 88.69 198 VAL A N 1
ATOM 1604 C CA . VAL A 1 198 ? -7.391 3.151 4.922 1.00 88.69 198 VAL A CA 1
ATOM 1605 C C . VAL A 1 198 ? -8.278 4.375 4.799 1.00 88.69 198 VAL A C 1
ATOM 1607 O O . VAL A 1 198 ? -8.557 5.051 5.787 1.00 88.69 198 VAL A O 1
ATOM 1610 N N . THR A 1 199 ? -8.776 4.675 3.604 1.00 86.75 199 THR A N 1
ATOM 1611 C CA . THR A 1 199 ? -9.813 5.705 3.472 1.00 86.75 199 THR A CA 1
ATOM 1612 C C . THR A 1 199 ? -11.120 5.229 4.109 1.00 86.75 199 THR A C 1
ATOM 1614 O O . THR A 1 199 ? -11.399 4.031 4.193 1.00 86.75 199 THR A O 1
ATOM 1617 N N . GLN A 1 200 ? -11.970 6.170 4.510 1.00 85.00 200 GLN A N 1
ATOM 1618 C CA . GLN A 1 200 ? -13.318 5.879 5.000 1.00 85.00 200 GLN A CA 1
ATOM 1619 C C . GLN A 1 200 ? -14.174 5.070 4.011 1.00 85.00 200 GLN A C 1
ATOM 1621 O O . GLN A 1 200 ? -15.010 4.269 4.415 1.00 85.00 200 GLN A O 1
ATOM 1626 N N . LYS A 1 201 ? -13.972 5.238 2.700 1.00 81.25 201 LYS A N 1
ATOM 1627 C CA . LYS A 1 201 ? -14.651 4.402 1.699 1.00 81.25 201 LYS A CA 1
ATOM 1628 C C . LYS A 1 201 ? -14.052 2.995 1.657 1.00 81.25 201 LYS A C 1
ATOM 1630 O O . LYS A 1 201 ? -14.792 2.015 1.647 1.00 81.25 201 LYS A O 1
ATOM 1635 N N . ALA A 1 202 ? -12.721 2.901 1.676 1.00 82.19 202 ALA A N 1
ATOM 1636 C CA . ALA A 1 202 ? -12.012 1.630 1.601 1.00 82.19 202 ALA A CA 1
ATOM 1637 C C . ALA A 1 202 ? -12.289 0.733 2.810 1.00 82.19 202 ALA A C 1
ATOM 1639 O O . ALA A 1 202 ? -12.414 -0.471 2.628 1.00 82.19 202 ALA A O 1
ATOM 1640 N N . ILE A 1 203 ? -12.448 1.286 4.020 1.00 87.06 203 ILE A N 1
ATOM 1641 C CA . ILE A 1 203 ? -12.760 0.467 5.201 1.00 87.06 203 ILE A CA 1
ATOM 1642 C C . ILE A 1 203 ? -14.118 -0.229 5.082 1.00 87.06 203 ILE A C 1
ATOM 1644 O O . ILE A 1 203 ? -14.237 -1.363 5.517 1.00 87.06 203 ILE A O 1
ATOM 1648 N N . VAL A 1 204 ? -15.131 0.379 4.454 1.00 83.00 204 VAL A N 1
ATOM 1649 C CA . VAL A 1 204 ? -16.431 -0.291 4.270 1.00 83.00 204 VAL A CA 1
ATOM 1650 C C . VAL A 1 204 ? -16.292 -1.481 3.322 1.00 83.00 204 VAL A C 1
ATOM 1652 O O . VAL A 1 204 ? -16.755 -2.576 3.640 1.00 83.00 204 VAL A O 1
ATOM 1655 N N . SER A 1 205 ? -15.603 -1.292 2.194 1.00 80.06 205 SER A N 1
ATOM 1656 C CA . SER A 1 205 ? -15.315 -2.374 1.244 1.00 80.06 205 SER A CA 1
ATOM 1657 C C . SER A 1 205 ? -14.444 -3.465 1.870 1.00 80.06 205 SER A C 1
ATOM 1659 O O . SER A 1 205 ? -14.725 -4.652 1.708 1.00 80.06 205 SER A O 1
ATOM 1661 N N . LEU A 1 206 ? -13.426 -3.067 2.638 1.00 86.69 206 LEU A N 1
ATOM 1662 C CA . LEU A 1 206 ? -12.569 -3.984 3.372 1.00 86.69 206 LEU A CA 1
ATOM 1663 C C . LEU A 1 206 ? -13.378 -4.753 4.415 1.00 86.69 206 LEU A C 1
ATOM 1665 O O . LEU A 1 206 ? -13.253 -5.956 4.482 1.00 86.69 206 LEU A O 1
ATOM 1669 N N . MET A 1 207 ? -14.258 -4.144 5.202 1.00 88.00 207 MET A N 1
ATOM 1670 C CA . MET A 1 207 ? -15.007 -4.900 6.215 1.00 88.00 207 MET A CA 1
ATOM 1671 C C . MET A 1 207 ? -16.055 -5.842 5.602 1.00 88.00 207 MET A C 1
ATOM 1673 O O . MET A 1 207 ? -16.370 -6.874 6.196 1.00 88.00 207 MET A O 1
ATOM 1677 N N . ALA A 1 208 ? -16.555 -5.552 4.396 1.00 86.44 208 ALA A N 1
ATOM 1678 C CA . ALA A 1 208 ? -17.522 -6.409 3.713 1.00 86.44 208 ALA A CA 1
ATOM 1679 C C . ALA A 1 208 ? -16.974 -7.818 3.414 1.00 86.44 208 ALA A C 1
ATOM 1681 O O . ALA A 1 208 ? -17.689 -8.794 3.627 1.00 86.44 208 ALA A O 1
ATOM 1682 N N . LEU A 1 209 ? -15.722 -7.944 2.951 1.00 83.62 209 LEU A N 1
ATOM 1683 C CA . LEU A 1 209 ? -15.113 -9.238 2.567 1.00 83.62 209 LEU A CA 1
ATOM 1684 C C . LEU A 1 209 ? -13.675 -9.455 3.063 1.00 83.62 209 LEU A C 1
ATOM 1686 O O . LEU A 1 209 ? -13.138 -10.550 2.932 1.00 83.62 209 LEU A O 1
ATOM 1690 N N . PHE A 1 210 ? -13.053 -8.424 3.618 1.00 86.88 210 PHE A N 1
ATOM 1691 C CA . PHE A 1 210 ? -11.652 -8.355 4.045 1.00 86.88 210 PHE A CA 1
ATOM 1692 C C . PHE A 1 210 ? -10.664 -8.719 2.942 1.00 86.88 210 PHE A C 1
ATOM 1694 O O . PHE A 1 210 ? -9.599 -9.266 3.187 1.00 86.88 210 PHE A O 1
ATOM 1701 N N . CYS A 1 211 ? -11.013 -8.400 1.697 1.00 80.00 211 CYS A N 1
ATOM 1702 C CA . CYS A 1 211 ? -10.147 -8.635 0.555 1.00 80.00 211 CYS A CA 1
ATOM 1703 C C . CYS A 1 211 ? -9.061 -7.549 0.428 1.00 80.00 211 CYS A C 1
ATOM 1705 O O . CYS A 1 211 ? -9.274 -6.404 0.840 1.00 80.00 211 CYS A O 1
ATOM 1707 N N . PRO A 1 212 ? -7.906 -7.884 -0.175 1.00 78.25 212 PRO A N 1
ATOM 1708 C CA . PRO A 1 212 ? -6.930 -6.896 -0.611 1.00 78.25 212 PRO A CA 1
ATOM 1709 C C . PRO A 1 212 ? -7.589 -5.769 -1.409 1.00 78.25 212 PRO A C 1
ATOM 1711 O O . PRO A 1 212 ? -8.304 -6.016 -2.380 1.00 78.25 212 PRO A O 1
ATOM 1714 N N . VAL A 1 213 ? -7.345 -4.528 -0.991 1.00 67.56 213 VAL A N 1
ATOM 1715 C CA . VAL A 1 213 ? -7.743 -3.336 -1.743 1.00 67.56 213 VAL A CA 1
ATOM 1716 C C . VAL A 1 213 ? -6.530 -2.894 -2.544 1.00 67.56 213 VAL A C 1
ATOM 1718 O O . VAL A 1 213 ? -5.528 -2.506 -1.944 1.00 67.56 213 VAL A O 1
ATOM 1721 N N . ILE A 1 214 ? -6.632 -2.975 -3.871 1.00 66.62 214 ILE A N 1
ATOM 1722 C CA . ILE A 1 214 ? -5.637 -2.417 -4.790 1.00 66.62 214 ILE A CA 1
ATOM 1723 C C . ILE A 1 214 ? -5.733 -0.896 -4.693 1.00 66.62 214 ILE A C 1
ATOM 1725 O O . ILE A 1 214 ? -6.823 -0.325 -4.782 1.00 66.62 214 ILE A O 1
ATOM 1729 N N . SER A 1 215 ? -4.594 -0.257 -4.467 1.00 64.94 215 SER A N 1
ATOM 1730 C CA . SER A 1 215 ? -4.471 1.200 -4.426 1.00 64.94 215 SER A CA 1
ATOM 1731 C C . SER A 1 215 ? -3.889 1.710 -5.737 1.00 64.94 215 SER A C 1
ATOM 1733 O O . SER A 1 215 ? -3.181 0.975 -6.418 1.00 64.94 215 SER A O 1
ATOM 1735 N N . SER A 1 216 ? -4.117 2.972 -6.086 1.00 56.69 216 SER A N 1
ATOM 1736 C CA . SER A 1 216 ? -3.346 3.618 -7.154 1.00 56.69 216 SER A CA 1
ATOM 1737 C C . SER A 1 216 ? -1.960 4.087 -6.687 1.00 56.69 216 SER A C 1
ATOM 1739 O O . SER A 1 216 ? -1.126 4.475 -7.501 1.00 56.69 216 SER A O 1
ATOM 1741 N N . SER A 1 217 ? -1.679 4.024 -5.380 1.00 62.81 217 SER A N 1
ATOM 1742 C CA . SER A 1 217 ? -0.357 4.304 -4.816 1.00 62.81 217 SER A CA 1
ATOM 1743 C C . SER A 1 217 ? 0.593 3.123 -5.019 1.00 62.81 217 SER A C 1
ATOM 1745 O O . SER A 1 217 ? 0.296 2.001 -4.607 1.00 62.81 217 SER A O 1
ATOM 1747 N N . TYR A 1 218 ? 1.776 3.380 -5.585 1.00 57.91 218 TYR A N 1
ATOM 1748 C CA . TYR A 1 218 ? 2.807 2.362 -5.817 1.00 57.91 218 TYR A CA 1
ATOM 1749 C C . TYR A 1 218 ? 3.161 1.573 -4.550 1.00 57.91 218 TYR A C 1
ATOM 1751 O O . TYR A 1 218 ? 3.172 0.347 -4.588 1.00 57.91 218 TYR A O 1
ATOM 1759 N N . ASN A 1 219 ? 3.363 2.265 -3.421 1.00 65.62 219 ASN A N 1
ATOM 1760 C CA . ASN A 1 219 ? 3.837 1.672 -2.163 1.00 65.62 219 ASN A CA 1
ATOM 1761 C C . ASN A 1 219 ? 2.880 0.626 -1.570 1.00 65.62 219 ASN A C 1
ATOM 1763 O O . ASN A 1 219 ? 3.283 -0.165 -0.726 1.00 65.62 219 ASN A O 1
ATOM 1767 N N . GLU A 1 220 ? 1.613 0.631 -1.981 1.00 67.56 220 GLU A N 1
ATOM 1768 C CA . GLU A 1 220 ? 0.590 -0.283 -1.469 1.00 67.56 220 GLU A CA 1
ATOM 1769 C C . GLU A 1 220 ? 0.364 -1.490 -2.393 1.00 67.56 220 GLU A C 1
ATOM 1771 O O . GLU A 1 220 ? -0.600 -2.225 -2.199 1.00 67.56 220 GLU A O 1
ATOM 1776 N N . ASN A 1 221 ? 1.232 -1.694 -3.394 1.00 81.19 221 ASN A N 1
ATOM 1777 C CA . ASN A 1 221 ? 1.151 -2.821 -4.328 1.00 81.19 221 ASN A CA 1
ATOM 1778 C C . ASN A 1 221 ? 2.520 -3.428 -4.693 1.00 81.19 221 ASN A C 1
ATOM 1780 O O . ASN A 1 221 ? 2.580 -4.314 -5.539 1.00 81.19 221 ASN A O 1
ATOM 1784 N N . GLU A 1 222 ? 3.630 -2.985 -4.090 1.00 88.38 222 GLU A N 1
ATOM 1785 C CA . GLU A 1 222 ? 4.998 -3.322 -4.546 1.00 88.38 222 GLU A CA 1
ATOM 1786 C C . GLU A 1 222 ? 5.367 -4.806 -4.415 1.00 88.38 222 GLU A C 1
ATOM 1788 O O . GLU A 1 222 ? 6.322 -5.268 -5.024 1.00 88.38 222 GLU A O 1
ATOM 1793 N N . PHE A 1 223 ? 4.595 -5.560 -3.638 1.00 91.44 223 PHE A N 1
ATOM 1794 C CA . PHE A 1 223 ? 4.716 -7.010 -3.434 1.00 91.44 223 PHE A CA 1
ATOM 1795 C C . PHE A 1 223 ? 3.490 -7.767 -3.985 1.00 91.44 223 PHE A C 1
ATOM 1797 O O . PHE A 1 223 ? 3.273 -8.932 -3.653 1.00 91.44 223 PHE A O 1
ATOM 1804 N N . GLY A 1 224 ? 2.692 -7.114 -4.833 1.00 88.00 224 GLY A N 1
ATOM 1805 C CA . GLY A 1 224 ? 1.473 -7.653 -5.422 1.00 88.00 224 GLY A CA 1
ATOM 1806 C C . GLY A 1 224 ? 0.223 -7.500 -4.555 1.00 88.00 224 GLY A C 1
ATOM 1807 O O . GLY A 1 224 ? 0.240 -6.837 -3.523 1.00 88.00 224 GLY A O 1
ATOM 1808 N N . PRO A 1 225 ? -0.912 -8.085 -4.969 1.00 86.06 225 PRO A N 1
ATOM 1809 C CA . PRO A 1 225 ? -2.161 -7.979 -4.225 1.00 86.06 225 PRO A CA 1
ATOM 1810 C C . PRO A 1 225 ? -2.044 -8.568 -2.812 1.00 86.06 225 PRO A C 1
ATOM 1812 O O . PRO A 1 225 ? -1.747 -9.750 -2.647 1.00 86.06 225 PRO A O 1
ATOM 1815 N N . GLY A 1 226 ? -2.343 -7.766 -1.788 1.00 90.12 226 GLY A N 1
ATOM 1816 C CA . GLY A 1 226 ? -2.289 -8.231 -0.404 1.00 90.12 226 GLY A CA 1
ATOM 1817 C C . GLY A 1 226 ? -2.834 -7.256 0.639 1.00 90.12 226 GLY A C 1
ATOM 1818 O O . GLY A 1 226 ? -3.307 -6.152 0.346 1.00 90.12 226 GLY A O 1
ATOM 1819 N N . ILE A 1 227 ? -2.785 -7.679 1.903 1.00 91.88 227 ILE A N 1
ATOM 1820 C CA . ILE A 1 227 ? -3.090 -6.827 3.054 1.00 91.88 227 ILE A CA 1
ATOM 1821 C C . ILE A 1 227 ? -1.805 -6.157 3.533 1.00 91.88 227 ILE A C 1
ATOM 1823 O O . ILE A 1 227 ? -1.074 -6.717 4.343 1.00 91.88 227 ILE A O 1
ATOM 1827 N N . TYR A 1 228 ? -1.551 -4.951 3.029 1.00 93.25 228 TYR A N 1
ATOM 1828 C CA . TYR A 1 228 ? -0.404 -4.129 3.408 1.00 93.25 228 TYR A CA 1
ATOM 1829 C C . TYR A 1 228 ? -0.566 -3.549 4.806 1.00 93.25 228 TYR A C 1
ATOM 1831 O O . TYR A 1 228 ? -1.578 -2.914 5.116 1.00 93.25 228 TYR A O 1
ATOM 1839 N N . THR A 1 229 ? 0.448 -3.750 5.638 1.00 94.94 229 THR A N 1
ATOM 1840 C CA . THR A 1 229 ? 0.554 -3.182 6.979 1.00 94.94 229 THR A CA 1
ATOM 1841 C C . THR A 1 229 ? 1.994 -2.768 7.272 1.00 94.94 229 THR A C 1
ATOM 1843 O O . THR A 1 229 ? 2.924 -3.163 6.572 1.00 94.94 229 THR A O 1
ATOM 1846 N N . SER A 1 230 ? 2.186 -1.979 8.322 1.00 94.88 230 SER A N 1
ATOM 1847 C CA . SER A 1 230 ? 3.501 -1.600 8.835 1.00 94.88 230 SER A CA 1
ATOM 1848 C C . SER A 1 230 ? 3.599 -1.948 10.323 1.00 94.88 230 SER A C 1
ATOM 1850 O O . SER A 1 230 ? 2.639 -1.695 11.056 1.00 94.88 230 SER A O 1
ATOM 1852 N N . PRO A 1 231 ? 4.742 -2.463 10.810 1.00 95.06 231 PRO A N 1
ATOM 1853 C CA . PRO A 1 231 ? 5.000 -2.591 12.242 1.00 95.06 231 PRO A CA 1
ATOM 1854 C C . PRO A 1 231 ? 5.289 -1.233 12.908 1.00 95.06 231 PRO A C 1
ATOM 1856 O O . PRO A 1 231 ? 5.204 -1.100 14.127 1.00 95.06 231 PRO A O 1
ATOM 1859 N N . SER A 1 232 ? 5.612 -0.206 12.117 1.00 94.62 232 SER A N 1
ATOM 1860 C CA . SER A 1 232 ? 5.838 1.166 12.571 1.00 94.62 232 SER A CA 1
ATOM 1861 C C . SER A 1 232 ? 4.552 1.988 12.480 1.00 94.62 232 SER A C 1
ATOM 1863 O O . SER A 1 232 ? 4.011 2.208 11.387 1.00 94.62 232 SER A O 1
ATOM 1865 N N . LEU A 1 233 ? 4.085 2.483 13.632 1.00 94.75 233 LEU A N 1
ATOM 1866 C CA . LEU A 1 233 ? 2.972 3.431 13.704 1.00 94.75 233 LEU A CA 1
ATOM 1867 C C . LEU A 1 233 ? 3.312 4.738 12.977 1.00 94.75 233 LEU A C 1
ATOM 1869 O O . LEU A 1 233 ? 2.468 5.291 12.275 1.00 94.75 233 LEU A O 1
ATOM 1873 N N . GLU A 1 234 ? 4.549 5.218 13.110 1.00 94.25 234 GLU A N 1
ATOM 1874 C CA . GLU A 1 234 ? 5.018 6.449 12.465 1.00 94.25 234 GLU A CA 1
ATOM 1875 C C . GLU A 1 234 ? 4.914 6.350 10.941 1.00 94.25 234 GLU A C 1
ATOM 1877 O O . GLU A 1 234 ? 4.421 7.269 10.282 1.00 94.25 234 GLU A O 1
ATOM 1882 N N . THR A 1 235 ? 5.298 5.197 10.393 1.00 93.12 235 THR A N 1
ATOM 1883 C CA . THR A 1 235 ? 5.182 4.889 8.969 1.00 93.12 235 THR A CA 1
ATOM 1884 C C . THR A 1 235 ? 3.721 4.814 8.541 1.00 93.12 235 THR A C 1
ATOM 1886 O O . THR A 1 235 ? 3.344 5.455 7.563 1.00 93.12 235 THR A O 1
ATOM 1889 N N . ALA A 1 236 ? 2.865 4.103 9.284 1.00 93.25 236 ALA A N 1
ATOM 1890 C CA . ALA A 1 236 ? 1.445 3.987 8.947 1.00 93.25 236 ALA A CA 1
ATOM 1891 C C . ALA A 1 236 ? 0.720 5.343 8.972 1.00 93.25 236 ALA A C 1
ATOM 1893 O O . ALA A 1 236 ? -0.126 5.615 8.121 1.00 93.25 236 ALA A O 1
ATOM 1894 N N . VAL A 1 237 ? 1.098 6.236 9.892 1.00 93.50 237 VAL A N 1
ATOM 1895 C CA . VAL A 1 237 ? 0.558 7.600 9.981 1.00 93.50 237 VAL A CA 1
ATOM 1896 C C . VAL A 1 237 ? 0.862 8.440 8.736 1.00 93.50 237 VAL A C 1
ATOM 1898 O O . VAL A 1 237 ? 0.099 9.360 8.433 1.00 93.50 237 VAL A O 1
ATOM 1901 N N . ASN A 1 238 ? 1.907 8.122 7.963 1.00 89.50 238 ASN A N 1
ATOM 1902 C CA . ASN A 1 238 ? 2.181 8.811 6.696 1.00 89.50 238 ASN A CA 1
ATOM 1903 C C . ASN A 1 238 ? 1.076 8.608 5.651 1.00 89.50 238 ASN A C 1
ATOM 1905 O O . ASN A 1 238 ? 0.912 9.463 4.784 1.00 89.50 238 ASN A O 1
ATOM 1909 N N . TYR A 1 239 ? 0.309 7.526 5.771 1.00 86.94 239 TYR A N 1
ATOM 1910 C CA . TYR A 1 239 ? -0.804 7.191 4.887 1.00 86.94 239 TYR A CA 1
ATOM 1911 C C . TYR A 1 239 ? -2.159 7.692 5.430 1.00 86.94 239 TYR A C 1
ATOM 1913 O O . TYR A 1 239 ? -3.195 7.534 4.786 1.00 86.94 239 TYR A O 1
ATOM 1921 N N . CYS A 1 240 ? -2.178 8.327 6.609 1.00 89.62 240 CYS A N 1
ATOM 1922 C CA . CYS A 1 240 ? -3.392 8.880 7.205 1.00 89.62 240 CYS A CA 1
ATOM 1923 C C . CYS A 1 240 ? -3.687 10.297 6.691 1.00 89.62 240 CYS A C 1
ATOM 1925 O O . CYS A 1 240 ? -2.879 11.219 6.836 1.00 89.62 240 CYS A O 1
ATOM 1927 N N . ILE A 1 241 ? -4.907 10.501 6.204 1.00 85.62 241 ILE A N 1
ATOM 1928 C CA . ILE A 1 241 ? -5.423 11.787 5.719 1.00 85.62 241 ILE A CA 1
ATOM 1929 C C . ILE A 1 241 ? -6.749 12.126 6.421 1.00 85.62 241 ILE A C 1
ATOM 1931 O O . ILE A 1 241 ? -7.368 11.245 7.024 1.00 85.62 241 ILE A O 1
ATOM 1935 N N . PRO A 1 242 ? -7.230 13.382 6.370 1.00 85.81 242 PRO A N 1
ATOM 1936 C CA . PRO A 1 242 ? -8.594 13.685 6.794 1.00 85.81 242 PRO A CA 1
ATOM 1937 C C . PRO A 1 242 ? -9.599 12.786 6.063 1.00 85.81 242 PRO A C 1
ATOM 1939 O O . PRO A 1 242 ? -9.504 12.610 4.848 1.00 85.81 242 PRO A O 1
ATOM 1942 N N . GLY A 1 243 ? -10.548 12.195 6.790 1.00 85.88 243 GLY A N 1
ATOM 1943 C CA . GLY A 1 243 ? -11.477 11.230 6.198 1.00 85.88 243 GLY A CA 1
ATOM 1944 C C . GLY A 1 243 ? -10.893 9.824 6.001 1.00 85.88 243 GLY A C 1
ATOM 1945 O O . GLY A 1 243 ? -11.437 9.037 5.225 1.00 85.88 243 GLY A O 1
ATOM 1946 N N . SER A 1 244 ? -9.793 9.482 6.675 1.00 90.88 244 SER A N 1
ATOM 1947 C CA . SER A 1 244 ? -9.249 8.121 6.722 1.00 90.88 244 SER A CA 1
ATOM 1948 C C . SER A 1 244 ? -9.499 7.460 8.085 1.00 90.88 244 SER A C 1
ATOM 1950 O O . SER A 1 244 ? -10.097 8.047 8.990 1.00 90.88 244 SER A O 1
ATOM 1952 N N . ALA A 1 245 ? -9.074 6.211 8.227 1.00 94.06 245 ALA A N 1
ATOM 1953 C CA . ALA A 1 245 ? -9.042 5.470 9.475 1.00 94.06 245 ALA A CA 1
ATOM 1954 C C . ALA A 1 245 ? -7.719 4.702 9.589 1.00 94.06 245 ALA A C 1
ATOM 1956 O O . ALA A 1 245 ? -7.098 4.371 8.578 1.00 94.06 245 ALA A O 1
ATOM 1957 N N . LEU A 1 246 ? -7.297 4.421 10.817 1.00 96.38 246 LEU A N 1
ATOM 1958 C CA . LEU A 1 246 ? -6.193 3.523 11.129 1.00 96.38 246 LEU A CA 1
ATOM 1959 C C . LEU A 1 246 ? -6.758 2.218 11.686 1.00 96.38 246 LEU A C 1
ATOM 1961 O O . LEU A 1 246 ? -7.484 2.224 12.680 1.00 96.38 246 LEU A O 1
ATOM 1965 N N . LEU A 1 247 ? -6.397 1.111 11.053 1.00 96.06 247 LEU A N 1
ATOM 1966 C CA . LEU A 1 247 ? -6.643 -0.241 11.529 1.00 96.06 247 LEU A CA 1
ATOM 1967 C C . LEU A 1 247 ? -5.428 -0.714 12.318 1.00 96.06 247 LEU A C 1
ATOM 1969 O O . LEU A 1 247 ? -4.289 -0.523 11.886 1.00 96.06 247 LEU A O 1
ATOM 1973 N N . VAL A 1 248 ? -5.687 -1.338 13.461 1.00 97.12 248 VAL A N 1
ATOM 1974 C CA . VAL A 1 248 ? -4.663 -1.864 14.363 1.00 97.12 248 VAL A CA 1
ATOM 1975 C C . VAL A 1 248 ? -4.906 -3.349 14.544 1.00 97.12 248 VAL A C 1
ATOM 1977 O O . VAL A 1 248 ? -5.978 -3.754 15.002 1.00 97.12 248 VAL A O 1
ATOM 1980 N N . PHE A 1 249 ? -3.901 -4.143 14.205 1.00 96.00 249 PHE A N 1
ATOM 1981 C CA . PHE A 1 249 ? -3.942 -5.594 14.269 1.00 96.00 249 PHE A CA 1
ATOM 1982 C C . PHE A 1 249 ? -2.988 -6.112 15.335 1.00 96.00 249 PHE A C 1
ATOM 1984 O O . PHE A 1 249 ? -1.870 -5.607 15.494 1.00 96.00 249 PHE A O 1
ATOM 1991 N N . ASP A 1 250 ? -3.411 -7.170 16.015 1.00 95.00 250 ASP A N 1
ATOM 1992 C CA . ASP A 1 250 ? -2.466 -8.073 16.653 1.00 95.00 250 ASP A CA 1
ATOM 1993 C C . ASP A 1 250 ? -1.667 -8.775 15.547 1.00 95.00 250 ASP A C 1
ATOM 1995 O O . ASP A 1 250 ? -2.227 -9.222 14.550 1.00 95.00 250 ASP A O 1
ATOM 1999 N N . GLU A 1 251 ? -0.347 -8.851 15.672 1.00 93.00 251 GLU A N 1
ATOM 2000 C CA . GLU A 1 251 ? 0.452 -9.495 14.634 1.00 93.00 251 GLU A CA 1
ATOM 2001 C C . GLU A 1 251 ? 0.244 -11.027 14.645 1.00 93.00 251 GLU A C 1
ATOM 2003 O O . GLU A 1 251 ? 0.573 -11.665 15.656 1.00 93.00 251 GLU A O 1
ATOM 2008 N N . PRO A 1 252 ? -0.217 -11.659 13.542 1.00 91.69 252 PRO A N 1
ATOM 2009 C CA . PRO A 1 252 ? -0.364 -13.111 13.487 1.00 91.69 252 PRO A CA 1
ATOM 2010 C C . PRO A 1 252 ? 1.001 -13.818 13.544 1.00 91.69 252 PRO A C 1
ATOM 2012 O O . PRO A 1 252 ? 1.866 -13.595 12.694 1.00 91.69 252 PRO A O 1
ATOM 2015 N N . GLN A 1 253 ? 1.191 -14.686 14.544 1.00 87.88 253 GLN A N 1
ATOM 2016 C CA . GLN A 1 253 ? 2.478 -15.355 14.810 1.00 87.88 253 GLN A CA 1
ATOM 2017 C C . GLN A 1 253 ? 2.609 -16.751 14.176 1.00 87.88 253 GLN A C 1
ATOM 2019 O O . GLN A 1 253 ? 3.709 -17.282 14.097 1.00 87.88 253 GLN A O 1
ATOM 2024 N N . TYR A 1 254 ? 1.503 -17.369 13.750 1.00 90.19 254 TYR A N 1
ATOM 2025 C CA . TYR A 1 254 ? 1.475 -18.758 13.257 1.00 90.19 254 TYR A CA 1
ATOM 2026 C C . TYR A 1 254 ? 1.589 -18.885 11.730 1.00 90.19 254 TYR A C 1
ATOM 2028 O O . TYR A 1 254 ? 1.531 -19.991 11.201 1.00 90.19 254 TYR A O 1
ATOM 2036 N N . LEU A 1 255 ? 1.701 -17.762 11.024 1.00 94.06 255 LEU A N 1
ATOM 2037 C CA . LEU A 1 255 ? 1.766 -17.719 9.567 1.00 94.06 255 LEU A CA 1
ATOM 2038 C C . LEU A 1 255 ? 3.202 -17.856 9.070 1.00 94.06 255 LEU A C 1
ATOM 2040 O O . LEU A 1 255 ? 4.136 -17.351 9.697 1.00 94.06 255 LEU A O 1
ATOM 2044 N N . SER A 1 256 ? 3.368 -18.507 7.920 1.00 95.12 256 SER A N 1
ATOM 2045 C CA . SER A 1 256 ? 4.668 -18.610 7.259 1.00 95.12 256 SER A CA 1
ATOM 2046 C C . SER A 1 256 ? 5.113 -17.243 6.723 1.00 95.12 256 SER A C 1
ATOM 2048 O O . SER A 1 256 ? 4.316 -16.497 6.150 1.00 95.12 256 SER A O 1
ATOM 2050 N N . ARG A 1 257 ? 6.388 -16.897 6.936 1.00 94.25 257 ARG A N 1
ATOM 2051 C CA . ARG A 1 257 ? 6.955 -15.584 6.597 1.00 94.25 257 ARG A CA 1
ATOM 2052 C C . ARG A 1 257 ? 8.126 -15.710 5.647 1.00 94.25 257 ARG A C 1
ATOM 2054 O O . ARG A 1 257 ? 8.929 -16.634 5.773 1.00 94.25 257 ARG A O 1
ATOM 2061 N N . TYR A 1 258 ? 8.250 -14.731 4.763 1.00 95.00 258 TYR A N 1
ATOM 2062 C CA . TYR A 1 258 ? 9.403 -14.587 3.893 1.00 95.00 258 TYR A CA 1
ATOM 2063 C C . TYR A 1 258 ? 9.821 -13.129 3.769 1.00 95.00 258 TYR A C 1
ATOM 2065 O O . TYR A 1 258 ? 9.019 -12.281 3.378 1.00 95.00 258 TYR A O 1
ATOM 2073 N N . THR A 1 259 ? 11.075 -12.844 4.112 1.00 95.00 259 THR A N 1
ATOM 2074 C CA . THR A 1 259 ? 11.633 -11.495 4.031 1.00 95.00 259 THR A CA 1
ATOM 2075 C C . THR A 1 259 ? 12.365 -11.323 2.707 1.00 95.00 259 THR A C 1
ATOM 2077 O O . THR A 1 259 ? 13.392 -11.954 2.474 1.00 95.00 259 THR A O 1
ATOM 2080 N N . LEU A 1 260 ? 11.843 -10.445 1.859 1.00 94.62 260 LEU A N 1
ATOM 2081 C CA . LEU A 1 260 ? 12.465 -10.027 0.613 1.00 94.62 260 LEU A CA 1
ATOM 2082 C C . LEU A 1 260 ? 13.593 -9.045 0.924 1.00 94.62 260 LEU A C 1
ATOM 2084 O O . LEU A 1 260 ? 13.365 -8.023 1.573 1.00 94.62 260 LEU A O 1
ATOM 2088 N N . THR A 1 261 ? 14.794 -9.339 0.434 1.00 92.81 261 THR A N 1
ATOM 2089 C CA . THR A 1 261 ? 15.953 -8.442 0.542 1.00 92.81 261 THR A CA 1
ATOM 2090 C C . THR A 1 261 ? 16.767 -8.463 -0.748 1.00 92.81 261 THR A C 1
ATOM 2092 O O . THR A 1 261 ? 16.738 -9.448 -1.491 1.00 92.81 261 THR A O 1
ATOM 2095 N N . GLY A 1 262 ? 17.499 -7.384 -1.027 1.00 91.00 262 GLY A N 1
ATOM 2096 C CA . GLY A 1 262 ? 18.457 -7.340 -2.133 1.00 91.00 262 GLY A CA 1
ATOM 2097 C C . GLY A 1 262 ? 17.810 -7.614 -3.495 1.00 91.00 262 GLY A C 1
ATOM 2098 O O . GLY A 1 262 ? 16.864 -6.935 -3.887 1.00 91.00 262 GLY A O 1
ATOM 2099 N N . GLU A 1 263 ? 18.318 -8.606 -4.231 1.00 89.19 263 GLU A N 1
ATOM 2100 C CA . GLU A 1 263 ? 17.830 -8.921 -5.581 1.00 89.19 263 GLU A CA 1
ATOM 2101 C C . GLU A 1 263 ? 16.376 -9.419 -5.598 1.00 89.19 263 GLU A C 1
ATOM 2103 O O . GLU A 1 263 ? 15.625 -9.096 -6.518 1.00 89.19 263 GLU A O 1
ATOM 2108 N N . GLU A 1 264 ? 15.954 -10.176 -4.583 1.00 92.25 264 GLU A N 1
ATOM 2109 C CA . GLU A 1 264 ? 14.584 -10.695 -4.499 1.00 92.25 264 GLU A CA 1
ATOM 2110 C C . GLU A 1 264 ? 13.580 -9.564 -4.288 1.00 92.25 264 GLU A C 1
ATOM 2112 O O . GLU A 1 264 ? 12.508 -9.547 -4.899 1.00 92.25 264 GLU A O 1
ATOM 2117 N N . TRP A 1 265 ? 13.958 -8.599 -3.447 1.00 93.44 265 TRP A N 1
ATOM 2118 C CA . TRP A 1 265 ? 13.200 -7.374 -3.243 1.00 93.44 265 TRP A CA 1
ATOM 2119 C C . TRP A 1 265 ? 13.141 -6.549 -4.532 1.00 93.44 265 TRP A C 1
ATOM 2121 O O . TRP A 1 265 ? 12.043 -6.231 -4.982 1.00 93.44 265 TRP A O 1
ATOM 2131 N N . ASP A 1 266 ? 14.285 -6.282 -5.175 1.00 89.38 266 ASP A N 1
ATOM 2132 C CA . ASP A 1 266 ? 14.355 -5.476 -6.406 1.00 89.38 266 ASP A CA 1
ATOM 2133 C C . ASP A 1 266 ? 13.498 -6.084 -7.519 1.00 89.38 266 ASP A C 1
ATOM 2135 O O . ASP A 1 266 ? 12.655 -5.412 -8.109 1.00 89.38 266 ASP A O 1
ATOM 2139 N N . THR A 1 267 ? 13.648 -7.388 -7.749 1.00 89.00 267 THR A N 1
ATOM 2140 C CA . THR A 1 267 ? 12.887 -8.133 -8.758 1.00 89.00 267 THR A CA 1
ATOM 2141 C C . THR A 1 267 ? 11.3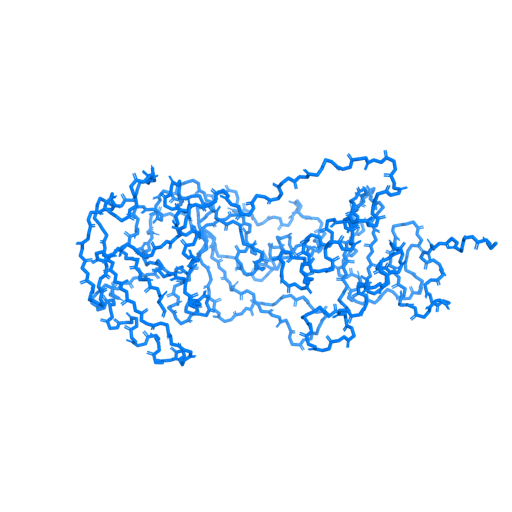85 -8.046 -8.488 1.00 89.00 267 THR A C 1
ATOM 2143 O O . THR A 1 267 ? 10.608 -7.766 -9.403 1.00 89.00 267 THR A O 1
ATOM 2146 N N . THR A 1 268 ? 10.970 -8.244 -7.234 1.00 90.94 268 THR A N 1
ATOM 2147 C CA . THR A 1 268 ? 9.557 -8.201 -6.836 1.00 90.94 268 THR A CA 1
ATOM 2148 C C . THR A 1 268 ? 8.965 -6.807 -7.025 1.00 90.94 268 THR A C 1
ATOM 2150 O O . THR A 1 268 ? 7.940 -6.661 -7.694 1.00 90.94 268 THR A O 1
ATOM 2153 N N . VAL A 1 269 ? 9.620 -5.783 -6.466 1.00 88.75 269 VAL A N 1
ATOM 2154 C CA . VAL A 1 269 ? 9.153 -4.394 -6.542 1.00 88.75 269 VAL A CA 1
ATOM 2155 C C . VAL A 1 269 ? 9.082 -3.944 -7.986 1.00 88.75 269 VAL A C 1
ATOM 2157 O O . VAL A 1 269 ? 8.067 -3.385 -8.395 1.00 88.75 269 VAL A O 1
ATOM 2160 N N . ARG A 1 270 ? 10.110 -4.220 -8.793 1.00 83.75 270 ARG A N 1
ATOM 2161 C CA . ARG A 1 270 ? 10.115 -3.848 -10.210 1.00 83.75 270 ARG A CA 1
ATOM 2162 C C . ARG A 1 270 ? 8.967 -4.503 -10.962 1.00 83.75 270 ARG A C 1
ATOM 2164 O O . ARG A 1 270 ? 8.224 -3.792 -11.629 1.00 83.75 270 ARG A O 1
ATOM 2171 N N . PHE A 1 271 ? 8.765 -5.809 -10.784 1.00 85.00 271 PHE A N 1
ATOM 2172 C CA . PHE A 1 271 ? 7.673 -6.530 -11.436 1.00 85.00 271 PHE A CA 1
ATOM 2173 C C . PHE A 1 271 ? 6.303 -5.905 -11.130 1.00 85.00 271 PHE A C 1
ATOM 2175 O O . PHE A 1 271 ? 5.546 -5.596 -12.050 1.00 85.00 271 PHE A O 1
ATOM 2182 N N . TRP A 1 272 ? 5.996 -5.664 -9.853 1.00 84.81 272 TRP A N 1
ATOM 2183 C CA . TRP A 1 272 ? 4.680 -5.164 -9.443 1.00 84.81 272 TRP A CA 1
ATOM 2184 C C . TRP A 1 272 ? 4.481 -3.658 -9.626 1.00 84.81 272 TRP A C 1
ATOM 2186 O O . TRP A 1 272 ? 3.344 -3.202 -9.722 1.00 84.81 272 TRP A O 1
ATOM 2196 N N . THR A 1 273 ? 5.562 -2.885 -9.725 1.00 76.06 273 THR A N 1
ATOM 2197 C CA . THR A 1 273 ? 5.507 -1.450 -10.063 1.00 76.06 273 THR A CA 1
ATOM 2198 C C . THR A 1 273 ? 5.596 -1.186 -11.569 1.00 76.06 273 THR A C 1
ATOM 2200 O O . THR A 1 273 ? 5.616 -0.030 -11.986 1.00 76.06 273 THR A O 1
ATOM 2203 N N . GLY A 1 274 ? 5.615 -2.239 -12.396 1.00 70.62 274 GLY A N 1
ATOM 2204 C CA . GLY A 1 274 ? 5.606 -2.140 -13.858 1.00 70.62 274 GLY A CA 1
ATOM 2205 C C . GLY A 1 274 ? 6.973 -1.867 -14.495 1.00 70.62 274 GLY A C 1
ATOM 2206 O O . GLY A 1 274 ? 7.053 -1.657 -15.707 1.00 70.62 274 GLY A O 1
ATOM 2207 N N . LEU A 1 275 ? 8.055 -1.897 -13.712 1.00 72.12 275 LEU A N 1
ATOM 2208 C CA . LEU A 1 275 ? 9.420 -1.842 -14.227 1.00 72.12 275 LEU A CA 1
ATOM 2209 C C . LEU A 1 275 ? 9.801 -3.195 -14.843 1.00 72.12 275 LEU A C 1
ATOM 2211 O O . LEU A 1 275 ? 9.451 -4.263 -14.340 1.00 72.12 275 LEU A O 1
ATOM 2215 N N . GLN A 1 276 ? 10.540 -3.162 -15.952 1.00 67.62 276 GLN A N 1
ATOM 2216 C CA . GLN A 1 276 ? 10.912 -4.384 -16.657 1.00 67.62 276 GLN A CA 1
ATOM 2217 C C . GLN A 1 276 ? 11.906 -5.213 -15.837 1.00 67.62 276 GLN A C 1
ATOM 2219 O O . GLN A 1 276 ? 12.882 -4.700 -15.286 1.00 67.62 276 GLN A O 1
ATOM 2224 N N . VAL A 1 277 ? 11.648 -6.517 -15.796 1.00 72.62 277 VAL A N 1
ATOM 2225 C CA . VAL A 1 277 ? 12.488 -7.531 -15.164 1.00 72.62 277 VAL A CA 1
ATOM 2226 C C . VAL A 1 277 ? 12.759 -8.598 -16.222 1.00 72.62 277 VAL A C 1
ATOM 2228 O O . VAL A 1 277 ? 11.820 -9.172 -16.771 1.00 72.62 277 VAL A O 1
ATOM 2231 N N . CYS A 1 278 ? 14.030 -8.835 -16.548 1.00 74.38 278 CYS A N 1
ATOM 2232 C CA . CYS A 1 278 ? 14.417 -9.947 -17.419 1.00 74.38 278 CYS A CA 1
ATOM 2233 C C . CYS A 1 278 ? 14.346 -11.280 -16.689 1.00 74.38 278 CYS A C 1
ATOM 2235 O O . CYS A 1 278 ? 14.583 -11.314 -15.483 1.00 74.38 278 CYS A O 1
ATOM 2237 N N . ASP A 1 279 ? 14.015 -12.340 -17.432 1.00 78.06 279 ASP A N 1
ATOM 2238 C CA . ASP A 1 279 ? 13.826 -13.699 -16.913 1.00 78.06 279 ASP A CA 1
ATOM 2239 C C . ASP A 1 279 ? 13.002 -13.733 -15.611 1.00 78.06 279 ASP A C 1
ATOM 2241 O O . ASP A 1 279 ? 13.405 -14.294 -14.594 1.00 78.06 279 ASP A O 1
ATOM 2245 N N . VAL A 1 280 ? 11.825 -13.087 -15.617 1.00 80.12 280 VAL A N 1
ATOM 2246 C CA . VAL A 1 280 ? 10.955 -13.033 -14.424 1.00 80.12 280 VAL A CA 1
ATOM 2247 C C . VAL A 1 280 ? 10.716 -14.430 -13.864 1.00 80.12 280 VAL A C 1
ATOM 2249 O O . VAL A 1 280 ? 10.774 -14.619 -12.655 1.00 80.12 280 VAL A O 1
ATOM 2252 N N . ALA A 1 281 ? 10.469 -15.409 -14.740 1.00 80.94 281 ALA A N 1
ATOM 2253 C CA . ALA A 1 281 ? 10.185 -16.782 -14.346 1.00 80.94 281 ALA A CA 1
ATOM 2254 C C . ALA A 1 281 ? 11.357 -17.434 -13.593 1.00 80.94 281 ALA A C 1
ATOM 2256 O O . ALA A 1 281 ? 11.105 -18.128 -12.607 1.00 80.94 281 ALA A O 1
ATOM 2257 N N . GLY A 1 282 ? 12.603 -17.195 -14.019 1.00 83.38 282 GLY A N 1
ATOM 2258 C CA . GLY A 1 282 ? 13.809 -17.669 -13.338 1.00 83.38 282 GLY A CA 1
ATOM 2259 C C . GLY A 1 282 ? 14.183 -16.874 -12.084 1.00 83.38 282 GLY A C 1
ATOM 2260 O O . GLY A 1 282 ? 14.900 -17.395 -11.232 1.00 83.38 282 GLY A O 1
ATOM 2261 N N . ARG A 1 283 ? 13.669 -15.646 -11.932 1.00 85.69 283 ARG A N 1
ATOM 2262 C CA . ARG A 1 283 ? 13.992 -14.734 -10.816 1.00 85.69 283 ARG A CA 1
ATOM 2263 C C . ARG A 1 283 ? 12.903 -14.622 -9.748 1.00 85.69 283 ARG A C 1
ATOM 2265 O O . ARG A 1 283 ? 13.078 -13.885 -8.779 1.00 85.69 283 ARG A O 1
ATOM 2272 N N . VAL A 1 284 ? 11.784 -15.342 -9.886 1.00 86.94 284 VAL A N 1
ATOM 2273 C CA . VAL A 1 284 ? 10.777 -15.424 -8.815 1.00 86.94 284 VAL A CA 1
ATOM 2274 C C . VAL A 1 284 ? 11.443 -15.980 -7.551 1.00 86.94 284 VAL A C 1
ATOM 2276 O O . VAL A 1 284 ? 12.034 -17.061 -7.622 1.00 86.94 284 VAL A O 1
ATOM 2279 N N . PRO A 1 285 ? 11.311 -15.315 -6.386 1.00 87.44 285 PRO A N 1
ATOM 2280 C CA . PRO A 1 285 ? 11.897 -15.817 -5.152 1.00 87.44 285 PRO A CA 1
ATOM 2281 C C . PRO A 1 285 ? 11.421 -17.250 -4.849 1.00 87.44 285 PRO A C 1
ATOM 2283 O O . PRO A 1 285 ? 10.224 -17.542 -4.969 1.00 87.44 285 PRO A O 1
ATOM 2286 N N . PRO A 1 286 ? 12.312 -18.167 -4.435 1.00 82.19 286 PRO A N 1
ATOM 2287 C CA . PRO A 1 286 ? 12.025 -19.604 -4.383 1.00 82.19 286 PRO A CA 1
ATOM 2288 C C . PRO A 1 286 ? 10.854 -19.971 -3.458 1.00 82.19 286 PRO A C 1
ATOM 2290 O O . PRO A 1 286 ? 10.133 -20.931 -3.724 1.00 82.19 286 PRO A O 1
ATOM 2293 N N . ASN A 1 287 ? 10.615 -19.180 -2.407 1.00 82.50 287 ASN A N 1
ATOM 2294 C CA . ASN A 1 287 ? 9.529 -19.405 -1.449 1.00 82.50 287 ASN A CA 1
ATOM 2295 C C . ASN A 1 287 ? 8.274 -18.562 -1.715 1.00 82.50 287 ASN A C 1
ATOM 2297 O O . ASN A 1 287 ? 7.301 -18.682 -0.975 1.00 82.50 287 ASN A O 1
ATOM 2301 N N . TRP A 1 288 ? 8.248 -17.764 -2.789 1.00 85.12 288 TRP A N 1
ATOM 2302 C CA . TRP A 1 288 ? 7.156 -16.834 -3.100 1.00 85.12 288 TRP A CA 1
ATOM 2303 C C . TRP A 1 288 ? 5.765 -17.480 -3.071 1.00 85.12 288 TRP A C 1
ATOM 2305 O O . TRP A 1 288 ? 4.805 -16.902 -2.574 1.00 85.12 288 TRP A O 1
ATOM 2315 N N . ARG A 1 289 ? 5.638 -18.701 -3.606 1.00 85.19 289 ARG A N 1
ATOM 2316 C CA . ARG A 1 289 ? 4.338 -19.383 -3.758 1.00 85.19 289 ARG A CA 1
ATOM 2317 C C . ARG A 1 289 ? 3.798 -20.004 -2.471 1.00 85.19 289 ARG A C 1
ATOM 2319 O O . ARG A 1 289 ? 2.615 -20.320 -2.418 1.00 85.19 289 ARG A O 1
ATOM 2326 N N . GLY A 1 290 ? 4.662 -20.269 -1.495 1.00 88.38 290 GLY A N 1
ATOM 2327 C CA . GLY A 1 290 ? 4.330 -21.082 -0.323 1.00 88.38 290 GLY A CA 1
ATOM 2328 C C . GLY A 1 290 ? 4.129 -20.286 0.960 1.00 88.38 290 GLY A C 1
ATOM 2329 O O . GLY A 1 290 ? 3.977 -20.903 2.010 1.00 88.38 290 GLY A O 1
ATOM 2330 N N . VAL A 1 291 ? 4.190 -18.956 0.894 1.00 94.88 291 VAL A N 1
ATOM 2331 C CA . VAL A 1 291 ? 4.247 -18.091 2.075 1.00 94.88 291 VAL A CA 1
ATOM 2332 C C . VAL A 1 291 ? 2.945 -17.331 2.274 1.00 94.88 291 VAL A C 1
ATOM 2334 O O . VAL A 1 291 ? 2.270 -16.942 1.322 1.00 94.88 291 VAL A O 1
ATOM 2337 N N . ASP A 1 292 ? 2.591 -17.116 3.535 1.00 95.81 292 ASP A N 1
ATOM 2338 C CA . ASP A 1 292 ? 1.393 -16.374 3.916 1.00 95.81 292 ASP A CA 1
ATOM 2339 C C . ASP A 1 292 ? 1.665 -14.876 4.033 1.00 95.81 292 ASP A C 1
ATOM 2341 O O . ASP A 1 292 ? 0.805 -14.053 3.713 1.00 95.81 292 ASP A O 1
ATOM 2345 N N . ILE A 1 293 ? 2.861 -14.535 4.510 1.00 95.69 293 ILE A N 1
ATOM 2346 C CA . ILE A 1 293 ? 3.311 -13.171 4.751 1.00 95.69 293 ILE A CA 1
ATOM 2347 C C . ILE A 1 293 ? 4.608 -12.913 3.985 1.00 95.69 293 ILE A C 1
ATOM 2349 O O . ILE A 1 293 ? 5.590 -13.644 4.135 1.00 95.69 293 ILE A O 1
ATOM 2353 N N . LEU A 1 294 ? 4.624 -11.808 3.246 1.00 95.31 294 LEU A N 1
ATOM 2354 C CA . LEU A 1 294 ? 5.840 -11.184 2.741 1.00 95.31 294 LEU A CA 1
ATOM 2355 C C . LEU A 1 294 ? 6.232 -10.015 3.638 1.00 95.31 294 LEU A C 1
ATOM 2357 O O . LEU A 1 294 ? 5.389 -9.211 4.034 1.00 95.31 294 LEU A O 1
ATOM 2361 N N . GLU A 1 295 ? 7.519 -9.900 3.925 1.00 95.38 295 GLU A N 1
ATOM 2362 C CA . GLU A 1 295 ? 8.097 -8.759 4.628 1.00 95.38 295 GLU A CA 1
ATOM 2363 C C . GLU A 1 295 ? 9.215 -8.157 3.789 1.00 95.38 295 GLU A C 1
ATOM 2365 O O . GLU A 1 295 ? 9.918 -8.866 3.076 1.00 95.38 295 GLU A O 1
ATOM 2370 N N . GLY A 1 296 ? 9.414 -6.852 3.877 1.00 95.31 296 GLY A N 1
ATOM 2371 C CA . GLY A 1 296 ? 10.520 -6.198 3.189 1.00 95.31 296 GLY A CA 1
ATOM 2372 C C . GLY A 1 296 ? 10.487 -4.696 3.386 1.00 95.31 296 GLY A C 1
ATOM 2373 O O . GLY A 1 296 ? 9.564 -4.158 4.002 1.00 95.31 296 GLY A O 1
ATOM 2374 N N . ALA A 1 297 ? 11.501 -4.009 2.871 1.00 95.50 297 ALA A N 1
ATOM 2375 C CA . ALA A 1 297 ? 11.535 -2.556 2.922 1.00 95.50 297 ALA A CA 1
ATOM 2376 C C . ALA A 1 297 ? 10.386 -1.954 2.094 1.00 95.50 297 ALA A C 1
ATOM 2378 O O . ALA A 1 297 ? 10.059 -2.440 1.007 1.00 95.50 297 ALA A O 1
ATOM 2379 N N . ILE A 1 298 ? 9.782 -0.878 2.595 1.00 92.56 298 ILE A N 1
ATOM 2380 C CA . ILE A 1 298 ? 8.967 0.026 1.780 1.00 92.56 298 ILE A CA 1
ATOM 2381 C C . ILE A 1 298 ? 9.924 0.746 0.852 1.00 92.56 298 ILE A C 1
ATOM 2383 O O . ILE A 1 298 ? 10.941 1.280 1.305 1.00 92.56 298 ILE A O 1
ATOM 2387 N N . SER A 1 299 ? 9.627 0.753 -0.441 1.00 90.25 299 SER A N 1
ATOM 2388 C CA . SER A 1 299 ? 10.524 1.416 -1.363 1.00 90.25 299 SER A CA 1
ATOM 2389 C C . SER A 1 299 ? 10.461 2.940 -1.226 1.00 90.25 299 SER A C 1
ATOM 2391 O O . SER A 1 299 ? 9.492 3.538 -0.746 1.00 90.25 299 SER A O 1
ATOM 2393 N N . ARG A 1 300 ? 11.533 3.590 -1.661 1.00 86.69 300 ARG A N 1
ATOM 2394 C CA . ARG A 1 300 ? 11.604 5.039 -1.825 1.00 86.69 300 ARG A CA 1
ATOM 2395 C C . ARG A 1 300 ? 12.181 5.367 -3.186 1.00 86.69 300 ARG A C 1
ATOM 2397 O O . ARG A 1 300 ? 12.920 4.573 -3.771 1.00 86.69 300 ARG A O 1
ATOM 2404 N N . GLU A 1 301 ? 11.889 6.570 -3.654 1.00 76.50 301 GLU A N 1
ATOM 2405 C CA . GLU A 1 301 ? 12.556 7.114 -4.827 1.00 76.50 301 GLU A CA 1
ATOM 2406 C C . GLU A 1 301 ? 14.065 7.141 -4.595 1.00 76.50 301 GLU A C 1
ATOM 2408 O O . GLU A 1 301 ? 14.562 7.570 -3.543 1.00 76.50 301 GLU A O 1
ATOM 2413 N N . ALA A 1 302 ? 14.806 6.642 -5.577 1.00 73.31 302 ALA A N 1
ATOM 2414 C CA . ALA A 1 302 ? 16.241 6.775 -5.549 1.00 73.31 302 ALA A CA 1
ATOM 2415 C C . ALA A 1 302 ? 16.632 8.254 -5.672 1.00 73.31 302 ALA A C 1
ATOM 2417 O O . ALA A 1 302 ? 16.052 9.018 -6.436 1.00 73.31 302 ALA A O 1
ATOM 2418 N N . THR A 1 303 ? 17.686 8.657 -4.960 1.00 63.81 303 THR A N 1
ATOM 2419 C CA . THR A 1 303 ? 18.242 10.021 -5.050 1.00 63.81 303 THR A CA 1
ATOM 2420 C C . THR A 1 303 ? 18.770 10.363 -6.439 1.00 63.81 303 THR A C 1
ATOM 2422 O O . THR A 1 303 ? 18.964 11.535 -6.756 1.00 63.81 303 THR A O 1
ATOM 2425 N N . LYS A 1 304 ? 19.021 9.350 -7.270 1.00 57.72 304 LYS A N 1
ATOM 2426 C CA . LYS A 1 304 ? 19.270 9.523 -8.693 1.00 57.72 304 LYS A CA 1
ATOM 2427 C C . LYS A 1 304 ? 17.959 9.228 -9.426 1.00 57.72 304 LYS A C 1
ATOM 2429 O O . LYS A 1 304 ? 17.477 8.107 -9.281 1.00 57.72 304 LYS A O 1
ATOM 2434 N N . PRO A 1 305 ? 17.444 10.140 -10.268 1.00 49.09 305 PRO A N 1
ATOM 2435 C CA . PRO A 1 305 ? 16.174 9.975 -10.995 1.00 49.09 305 PRO A CA 1
ATOM 2436 C C . PRO A 1 305 ? 16.136 8.798 -12.002 1.00 49.09 305 PRO A C 1
ATOM 2438 O O . PRO A 1 305 ? 15.265 8.746 -12.855 1.00 49.09 305 PRO A O 1
ATOM 2441 N N . ARG A 1 306 ? 17.098 7.861 -11.951 1.00 52.38 306 ARG A N 1
ATOM 2442 C CA . ARG A 1 306 ? 17.431 6.901 -13.018 1.00 52.38 306 ARG A CA 1
ATOM 2443 C C . ARG A 1 306 ? 17.617 5.453 -12.560 1.00 52.38 306 ARG A C 1
ATOM 2445 O O . ARG A 1 306 ? 17.748 4.571 -13.394 1.00 52.38 306 ARG A O 1
ATOM 2452 N N . THR A 1 307 ? 17.639 5.187 -11.255 1.00 56.06 307 THR A N 1
ATOM 2453 C CA . THR A 1 307 ? 17.833 3.826 -10.708 1.00 56.06 307 THR A CA 1
ATOM 2454 C C . THR A 1 307 ? 16.527 3.166 -10.263 1.00 56.06 307 THR A C 1
ATOM 2456 O O . THR A 1 307 ? 16.558 2.090 -9.678 1.00 56.06 307 THR A O 1
ATOM 2459 N N . GLY A 1 308 ? 15.380 3.799 -10.523 1.00 69.62 308 GLY A N 1
ATOM 2460 C CA . GLY A 1 308 ? 14.079 3.321 -10.063 1.00 69.62 308 GLY A CA 1
ATOM 2461 C C . GLY A 1 308 ? 13.888 3.517 -8.558 1.00 69.62 308 GLY A C 1
ATOM 2462 O O . GLY A 1 308 ? 14.210 4.574 -8.006 1.00 69.62 308 GLY A O 1
ATOM 2463 N N . ARG A 1 309 ? 13.336 2.495 -7.902 1.00 78.75 309 ARG A N 1
ATOM 2464 C CA . ARG A 1 309 ? 13.054 2.472 -6.463 1.00 78.75 309 ARG A CA 1
ATOM 2465 C C . ARG A 1 309 ? 14.174 1.746 -5.717 1.00 78.75 309 ARG A C 1
ATOM 2467 O O . ARG A 1 309 ? 14.733 0.782 -6.221 1.00 78.75 309 ARG A O 1
ATOM 2474 N N . VAL A 1 310 ? 14.503 2.213 -4.517 1.00 87.75 310 VAL A N 1
ATOM 2475 C CA . VAL A 1 310 ? 15.493 1.578 -3.628 1.00 87.75 310 VAL A CA 1
ATOM 2476 C C . VAL A 1 310 ? 14.857 1.228 -2.293 1.00 87.75 310 VAL A C 1
ATOM 2478 O O . VAL A 1 310 ? 13.847 1.826 -1.914 1.00 87.75 310 VAL A O 1
ATOM 2481 N N . GLU A 1 311 ? 15.461 0.289 -1.566 1.00 92.06 311 GLU A N 1
ATOM 2482 C CA . GLU A 1 311 ? 15.023 -0.059 -0.216 1.00 92.06 311 GLU A CA 1
ATOM 2483 C C . GLU A 1 311 ? 15.012 1.199 0.679 1.00 92.06 311 GLU A C 1
ATOM 2485 O O . GLU A 1 311 ? 15.970 1.989 0.751 1.00 92.06 311 GLU A O 1
ATOM 2490 N N . GLY A 1 312 ? 13.867 1.438 1.316 1.00 91.06 312 GLY A N 1
ATOM 2491 C CA . GLY A 1 312 ? 13.715 2.424 2.375 1.00 91.06 312 GLY A CA 1
ATOM 2492 C C . GLY A 1 312 ? 14.155 1.879 3.731 1.00 91.06 312 GLY A C 1
ATOM 2493 O O . GLY A 1 312 ? 14.596 0.742 3.863 1.00 91.06 312 GLY A O 1
ATOM 2494 N N . ASN A 1 313 ? 14.021 2.716 4.758 1.00 91.75 313 ASN A N 1
ATOM 2495 C CA . ASN A 1 313 ? 14.349 2.332 6.136 1.00 91.75 313 ASN A CA 1
ATOM 2496 C C . ASN A 1 313 ? 13.163 1.692 6.872 1.00 91.75 313 ASN A C 1
ATOM 2498 O O . ASN A 1 313 ? 13.348 1.070 7.916 1.00 91.75 313 ASN A O 1
ATOM 2502 N N . ASP A 1 314 ? 11.954 1.884 6.348 1.00 93.06 314 ASP A N 1
ATOM 2503 C CA . ASP A 1 314 ? 10.721 1.400 6.954 1.00 93.06 314 ASP A CA 1
ATOM 2504 C C . ASP A 1 314 ? 10.346 0.040 6.372 1.00 93.06 314 ASP A C 1
ATOM 2506 O O . ASP A 1 314 ? 10.573 -0.224 5.192 1.00 93.06 314 ASP A O 1
ATOM 2510 N N . LEU A 1 315 ? 9.732 -0.810 7.192 1.00 94.06 315 LEU A N 1
ATOM 2511 C CA . LEU A 1 315 ? 9.289 -2.141 6.791 1.00 94.06 315 LEU A CA 1
ATOM 2512 C C . LEU A 1 315 ? 7.795 -2.160 6.476 1.00 94.06 315 LEU A C 1
ATOM 2514 O O . LEU A 1 315 ? 6.994 -1.491 7.130 1.00 94.06 315 LEU A O 1
ATOM 2518 N N . GLN A 1 316 ? 7.428 -3.005 5.524 1.00 93.69 316 GLN A N 1
ATOM 2519 C CA . GLN A 1 316 ? 6.057 -3.418 5.260 1.00 93.69 316 GLN A CA 1
ATOM 2520 C C . GLN A 1 316 ? 5.911 -4.920 5.482 1.00 93.69 316 GLN A C 1
ATOM 2522 O O . GLN A 1 316 ? 6.821 -5.701 5.206 1.00 93.69 316 GLN A O 1
ATOM 2527 N N . VAL A 1 317 ? 4.740 -5.301 5.983 1.00 95.31 317 VAL A N 1
ATOM 2528 C CA . VAL A 1 317 ? 4.309 -6.680 6.209 1.00 95.31 317 VAL A CA 1
ATOM 2529 C C . VAL A 1 317 ? 3.014 -6.864 5.431 1.00 95.31 317 VAL A C 1
ATOM 2531 O O . VAL A 1 317 ? 2.032 -6.153 5.671 1.00 95.31 317 VAL A O 1
ATOM 2534 N N . VAL A 1 318 ? 3.016 -7.804 4.491 1.00 94.50 318 VAL A N 1
ATOM 2535 C CA . VAL A 1 318 ? 1.947 -7.996 3.511 1.00 94.50 318 VAL A CA 1
ATOM 2536 C C . VAL A 1 318 ? 1.389 -9.406 3.625 1.00 94.50 318 VAL A C 1
ATOM 2538 O O . VAL A 1 318 ? 2.097 -10.380 3.384 1.00 94.50 318 VAL A O 1
ATOM 2541 N N . GLY A 1 319 ? 0.107 -9.522 3.971 1.00 94.44 319 GLY A N 1
ATOM 2542 C CA . GLY A 1 319 ? -0.612 -10.794 3.879 1.00 94.44 319 GLY A CA 1
ATOM 2543 C C . GLY A 1 319 ? -0.998 -11.096 2.430 1.00 94.44 319 GLY A C 1
ATOM 2544 O O . GLY A 1 319 ? -1.783 -10.342 1.853 1.00 94.44 319 GLY A O 1
ATOM 2545 N N . VAL A 1 320 ? -0.463 -12.174 1.854 1.00 92.94 320 VAL A N 1
ATOM 2546 C CA . VAL A 1 320 ? -0.613 -12.526 0.424 1.00 92.94 320 VAL A CA 1
ATOM 2547 C C . VAL A 1 320 ? -1.375 -13.829 0.169 1.00 92.94 320 VAL A C 1
ATOM 2549 O O . VAL A 1 320 ? -1.711 -14.140 -0.971 1.00 92.94 320 VAL A O 1
ATOM 2552 N N . SER A 1 321 ? -1.697 -14.589 1.218 1.00 92.62 321 SER A N 1
ATOM 2553 C CA . SER A 1 321 ? -2.501 -15.815 1.121 1.00 92.62 321 SER A CA 1
ATOM 2554 C C . SER A 1 321 ? -3.907 -15.635 1.698 1.00 92.62 321 SER A C 1
ATOM 2556 O O . SER A 1 321 ? -4.156 -14.749 2.519 1.00 92.62 321 SER A O 1
ATOM 2558 N N . LEU A 1 322 ? -4.834 -16.531 1.346 1.00 91.44 322 LEU A N 1
ATOM 2559 C CA . LEU A 1 322 ? -6.163 -16.566 1.967 1.00 91.44 322 LEU A CA 1
ATOM 2560 C C . LEU A 1 322 ? -6.086 -16.762 3.492 1.00 91.44 322 LEU A C 1
ATOM 2562 O O . LEU A 1 322 ? -6.848 -16.138 4.230 1.00 91.44 322 LEU A O 1
ATOM 2566 N N . ALA A 1 323 ? -5.151 -17.594 3.963 1.00 93.62 323 ALA A N 1
ATOM 2567 C CA . ALA A 1 323 ? -4.936 -17.818 5.389 1.00 93.62 323 ALA A CA 1
ATOM 2568 C C . ALA A 1 323 ? -4.476 -16.531 6.087 1.00 93.62 323 ALA A C 1
ATOM 2570 O O . ALA A 1 323 ? -4.987 -16.193 7.154 1.00 93.62 323 ALA A O 1
ATOM 2571 N N . SER A 1 324 ? -3.584 -15.764 5.451 1.00 94.06 324 SER A N 1
ATOM 2572 C CA . SER A 1 324 ? -3.167 -14.465 5.975 1.00 94.06 324 SER A CA 1
ATOM 2573 C C . SER A 1 324 ? -4.331 -13.479 6.057 1.00 94.06 324 SER A C 1
ATOM 2575 O O . SER A 1 324 ? -4.536 -12.865 7.098 1.00 94.06 324 SER A O 1
ATOM 2577 N N . VAL A 1 325 ? -5.160 -13.394 5.014 1.00 92.25 325 VAL A N 1
ATOM 2578 C CA . VAL A 1 325 ? -6.338 -12.518 4.975 1.00 92.25 325 VAL A CA 1
ATOM 2579 C C . VAL A 1 325 ? -7.288 -12.823 6.135 1.00 92.25 325 VAL A C 1
ATOM 2581 O O . VAL A 1 325 ? -7.718 -11.910 6.841 1.00 92.25 325 VAL A O 1
ATOM 2584 N N . GLN A 1 326 ? -7.572 -14.105 6.377 1.00 93.19 326 GLN A N 1
ATOM 2585 C CA . GLN A 1 326 ? -8.397 -14.535 7.506 1.00 93.19 326 GLN A CA 1
ATOM 2586 C C . GLN A 1 326 ? -7.745 -14.191 8.848 1.00 93.19 326 GLN A C 1
ATOM 2588 O O . GLN A 1 326 ? -8.414 -13.662 9.732 1.00 93.19 326 GLN A O 1
ATOM 2593 N N . ALA A 1 327 ? -6.440 -14.429 8.989 1.00 95.00 327 ALA A N 1
ATOM 2594 C CA . ALA A 1 327 ? -5.707 -14.122 10.209 1.00 95.00 327 ALA A CA 1
ATOM 2595 C C . ALA A 1 327 ? -5.700 -12.621 10.529 1.00 95.00 327 ALA A C 1
ATOM 2597 O O . ALA A 1 327 ? -5.945 -12.249 11.672 1.00 95.00 327 ALA A O 1
ATOM 2598 N N . PHE A 1 328 ? -5.468 -11.755 9.535 1.00 95.19 328 PHE A N 1
ATOM 2599 C CA . PHE A 1 328 ? -5.540 -10.302 9.703 1.00 95.19 328 PHE A CA 1
ATOM 2600 C C . PHE A 1 328 ? -6.954 -9.854 10.082 1.00 95.19 328 PHE A C 1
ATOM 2602 O O . PHE A 1 328 ? -7.105 -9.050 11.000 1.00 95.19 328 PHE A O 1
ATOM 2609 N N . ALA A 1 329 ? -7.989 -10.401 9.434 1.00 94.56 329 ALA A N 1
ATOM 2610 C CA . ALA A 1 329 ? -9.377 -10.115 9.793 1.00 94.56 329 ALA A CA 1
ATOM 2611 C C . ALA A 1 329 ? -9.647 -10.456 11.264 1.00 94.56 329 ALA A C 1
ATOM 2613 O O . ALA A 1 329 ? -10.102 -9.601 12.022 1.00 94.56 329 ALA A O 1
ATOM 2614 N N . SER A 1 330 ? -9.301 -11.674 11.689 1.00 94.69 330 SER A N 1
ATOM 2615 C CA . SER A 1 330 ? -9.499 -12.135 13.067 1.00 94.69 330 SER A CA 1
ATOM 2616 C C . SER A 1 330 ? -8.619 -11.419 14.089 1.00 94.69 330 SER A C 1
ATOM 2618 O O . SER A 1 330 ? -8.961 -11.388 15.268 1.00 94.69 330 SER A O 1
ATOM 2620 N N . ALA A 1 331 ? -7.506 -10.829 13.658 1.00 95.56 331 ALA A N 1
ATOM 2621 C CA . ALA A 1 331 ? -6.594 -10.093 14.520 1.00 95.56 331 ALA A CA 1
ATOM 2622 C C . ALA A 1 331 ? -6.911 -8.592 14.626 1.00 95.56 331 ALA A C 1
ATOM 2624 O O . ALA A 1 331 ? -6.192 -7.867 15.320 1.00 95.56 331 ALA A O 1
ATOM 2625 N N . LEU A 1 332 ? -7.959 -8.097 13.951 1.00 96.06 332 LEU A N 1
ATOM 2626 C CA . LEU A 1 332 ? -8.357 -6.693 14.034 1.00 96.06 332 LEU A CA 1
ATOM 2627 C C . LEU A 1 332 ? -8.749 -6.336 15.469 1.00 96.06 332 LEU A C 1
ATOM 2629 O O . LEU A 1 332 ? -9.745 -6.823 16.000 1.00 96.06 332 LEU A O 1
ATOM 2633 N N . ARG A 1 333 ? -7.984 -5.437 16.087 1.00 95.75 333 ARG A N 1
ATOM 2634 C CA . ARG A 1 333 ? -8.174 -5.052 17.486 1.00 95.75 333 ARG A CA 1
ATOM 2635 C C . ARG A 1 333 ? -8.853 -3.704 17.637 1.00 95.75 333 ARG A C 1
ATOM 2637 O O . ARG A 1 333 ? -9.696 -3.540 18.523 1.00 95.75 333 ARG A O 1
ATOM 2644 N N . MET A 1 334 ? -8.472 -2.740 16.800 1.00 96.56 334 MET A N 1
ATOM 2645 C CA . MET A 1 334 ? -8.976 -1.377 16.902 1.00 96.56 334 MET A CA 1
ATOM 2646 C C . MET A 1 334 ? -9.124 -0.683 15.550 1.00 96.56 334 MET A C 1
ATOM 2648 O O . MET A 1 334 ? -8.300 -0.864 14.655 1.00 96.56 334 MET A O 1
ATOM 2652 N N . VAL A 1 335 ? -10.142 0.175 15.452 1.00 96.81 335 VAL A N 1
ATOM 2653 C CA . VAL A 1 335 ? -10.309 1.153 14.371 1.00 96.81 335 VAL A CA 1
ATOM 2654 C C . VAL A 1 335 ? -10.301 2.570 14.947 1.00 96.81 335 VAL A C 1
ATOM 2656 O O . VAL A 1 335 ? -11.147 2.923 15.770 1.00 96.81 335 VAL A O 1
ATOM 2659 N N . ILE A 1 336 ? -9.369 3.409 14.500 1.00 97.25 336 ILE A N 1
ATOM 2660 C CA . ILE A 1 336 ? -9.320 4.831 14.861 1.00 97.25 336 ILE A CA 1
ATOM 2661 C C . ILE A 1 336 ? -9.732 5.652 13.645 1.00 97.25 336 ILE A C 1
ATOM 2663 O O . ILE A 1 336 ? -9.035 5.663 12.637 1.00 97.25 336 ILE A O 1
ATOM 2667 N N . TRP A 1 337 ? -10.860 6.346 13.733 1.00 96.00 337 TRP A N 1
ATOM 2668 C CA . TRP A 1 337 ? -11.390 7.173 12.652 1.00 96.00 337 TRP A CA 1
ATOM 2669 C C . TRP A 1 337 ? -10.851 8.594 12.732 1.00 96.00 337 TRP A C 1
ATOM 2671 O O . TRP A 1 337 ? -10.842 9.181 13.815 1.00 96.00 337 TRP A O 1
ATOM 2681 N N . PHE A 1 338 ? -10.473 9.177 11.594 1.00 93.94 338 PHE A N 1
ATOM 2682 C CA . PHE A 1 338 ? -9.931 10.530 11.545 1.00 93.94 338 PHE A CA 1
ATOM 2683 C C . PHE A 1 338 ? -10.901 11.538 10.931 1.00 93.94 338 PHE A C 1
ATOM 2685 O O . PHE A 1 338 ? -11.429 11.329 9.835 1.00 93.94 338 PHE A O 1
ATOM 2692 N N . THR A 1 339 ? -11.111 12.644 11.652 1.00 89.50 339 THR A N 1
ATOM 2693 C CA . THR A 1 339 ? -11.931 13.794 11.225 1.00 89.50 339 THR A CA 1
ATO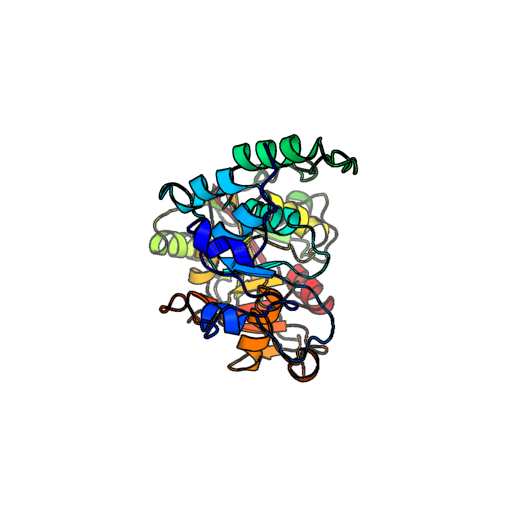M 2694 C C . THR A 1 339 ? -11.102 15.003 10.861 1.00 89.50 339 THR A C 1
ATOM 2696 O O . THR A 1 339 ? -10.144 15.280 11.627 1.00 89.50 339 THR A O 1
#

Foldseek 3Di:
DPPPQQDLVCQVVVVHDHKAWPVPGTPDDQDLLQVQQDAPPPPDKGKIKAWPCSVCSSVVNNVCVCLQPDPVAPDHRH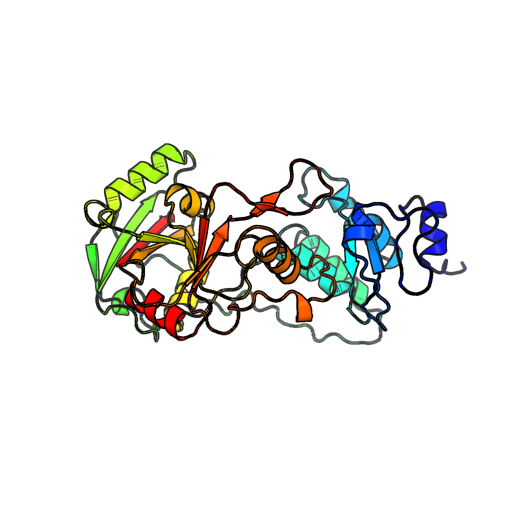IDMATHVRDCVVVVVLCVLLVRDDPVSVVVVVVVCPPPPDPPPPPPPCPDPFDQLDAQPPAEQAWDKDQVCSGQVQADALADRIAIEHEDADDPPLVVVLVSVCVRCPCVLPAQKWKAKFASRVVNVCRNYVFFDDGSDLLSAQQHGFDKTFSDPSVRSVNDDARMKMWMFHDDDPWFEDEQDDQQSVLSSCVRSVGDDYPNVVNHDPCSVPGQKYKYARWDCDPDNRPGTDGDPTMMITGDDPVNSNNRNHGGHYMYGYD

pLDDT: mean 82.29, std 14.71, range [36.34, 97.38]

Mean predicted aligned error: 11.83 Å

Solvent-accessible surface area (backbone atoms only — not comparable to full-atom values): 19196 Å² total; per-residue (Å²): 129,82,79,78,81,71,45,77,87,48,25,59,84,72,75,33,65,69,44,36,30,67,87,76,41,44,91,70,82,72,51,66,63,54,46,56,62,59,53,90,83,64,79,87,52,70,30,43,35,28,34,43,60,36,52,26,48,61,66,77,39,52,80,54,41,53,41,46,72,38,84,91,42,75,32,64,75,46,70,46,75,44,55,48,94,50,59,72,62,57,58,51,50,55,37,33,63,54,68,39,45,57,69,77,56,54,51,54,51,63,63,64,48,78,78,48,98,66,80,70,73,86,68,77,76,71,88,72,82,67,68,84,39,68,78,57,85,86,58,42,72,57,66,41,78,41,51,35,55,82,73,41,78,69,51,68,43,65,46,44,70,56,30,34,34,24,34,44,74,59,52,92,55,54,80,59,37,52,53,55,49,49,64,58,43,47,77,72,64,67,72,70,45,32,22,30,46,36,45,28,50,51,48,53,60,27,46,34,59,46,55,58,67,87,55,67,52,63,86,59,30,30,85,41,81,26,48,64,26,14,69,42,62,72,64,25,52,72,64,54,50,74,51,15,30,38,40,35,24,52,56,76,81,87,60,48,72,44,75,41,55,71,68,47,33,50,49,41,32,29,51,51,66,70,42,57,61,70,61,53,85,83,55,55,54,92,60,65,89,79,36,23,28,45,32,33,52,38,67,36,80,35,96,51,98,59,71,57,67,36,81,38,94,50,55,34,40,28,27,60,28,74,68,28,38,47,46,52,33,46,25,43,46,36,41,40,36,26,79

Sequence (339 aa):
MEEQYRSPTNLQEAGYAPVWTSRLGYPGEIPEDIAGFICPDVEKGDYLVGPLSSIFWLKKAEFLNELIVDPSHKLEDTVYRIPDGGPWFWLVEALFDQDMIPWRYMNRISFSFESLDEALPQFPIGHNLTAKGNIPQQITTSAQIYETESLFPFFRAPVPPNISAAKLKWNRKKGKFVKEIESVLGDMNKGRRLYRAVTQKAIVSLMALFCPVISSSYNENEFGPGIYTSPSLETAVNYCIPGSALLVFDEPQYLSRYTLTGEEWDTTVRFWTGLQVCDVAGRVPPNWRGVDILEGAISREATKPRTGRVEGNDLQVVGVSLASVQAFASALRMVIWFT

Organism: NCBI:txid1131581

Nearest PDB structures (foldseek):
  5kpo-assembly2_B  TM=4.604E-01  e=8.190E-05  Homo sapiens
  4tvj-assembly2_B  TM=5.076E-01  e=6.128E-04  Homo sapiens
  6gw6-assembly1_D  TM=4.663E-01  e=2.529E-02  Pseudomonas putida KT2440
  5tt3-assembly4_G  TM=1.810E-01  e=7.811E+00  Helicobacter pylori 26695